Protein 3AS8 (pdb70)

Sequence (181 aa):
DDIRQVYYRDKGISHAKAGRYSEAVVMLEQVYDADAFDVEVALHLGIAYVKTGAVDRGTELLERSIADAPDNIKKVATVVLGLTYVQVQKYDLAVPLLVKVAEANNPVNFNVRFRLGVALDNLGRFDEAIDDSFKIALGLRPNNEGKVHRRAIAYSYEQMGSHEEEALPHFKKANELDERRSAVELALV

Structure (mmCIF, N/CA/C/O backbone):
data_3AS8
#
_entry.id   3AS8
#
_cell.length_a   58.888
_cell.length_b   58.888
_cell.length_c   144.092
_cell.angle_alpha   90.000
_cell.angle_beta   90.000
_cell.angle_gamma   90.000
#
_symmetry.space_group_name_H-M   'P 41 21 2'
#
loop_
_entity.id
_entity.type
_entity.pdbx_description
1 polymer 'Magnetosome protein MamA'
2 non-polymer 'SULFATE ION'
3 water water
#
loop_
_atom_site.group_PDB
_atom_site.id
_atom_site.type_symbol
_atom_site.label_atom_id
_atom_site.label_alt_id
_atom_site.label_comp_id
_atom_site.label_asym_id
_atom_site.label_entity_id
_atom_site.label_seq_id
_atom_site.pdbx_PDB_ins_code
_atom_site.Cartn_x
_atom_site.Cartn_y
_atom_site.Cartn_z
_atom_site.occupancy
_atom_site.B_iso_or_equiv
_atom_site.auth_seq_id
_atom_site.auth_comp_id
_atom_site.auth_asym_id
_atom_site.auth_atom_id
_atom_site.pdbx_PDB_model_num
ATOM 1 N N . ASP A 1 4 ? 19.932 -1.394 33.632 1.00 64.28 42 ASP A N 1
ATOM 2 C CA . ASP A 1 4 ? 19.825 -2.374 32.467 1.00 59.45 42 ASP A CA 1
ATOM 3 C C . ASP A 1 4 ? 18.654 -2.068 31.499 1.00 55.64 42 ASP A C 1
ATOM 4 O O . ASP A 1 4 ? 18.553 -2.652 30.411 1.00 51.15 42 ASP A O 1
ATOM 9 N N . ASP A 1 5 ? 17.775 -1.138 31.899 1.00 57.38 43 ASP A N 1
ATOM 10 C CA . ASP A 1 5 ? 16.584 -0.843 31.079 1.00 55.04 43 ASP A CA 1
ATOM 11 C C . ASP A 1 5 ? 16.917 -0.217 29.725 1.00 49.81 43 ASP A C 1
ATOM 12 O O . ASP A 1 5 ? 16.456 -0.720 28.708 1.00 46.72 43 ASP A O 1
ATOM 17 N N . ILE A 1 6 ? 17.664 0.888 29.721 1.00 48.94 44 ILE A N 1
ATOM 18 C CA . ILE A 1 6 ? 18.193 1.444 28.453 1.00 46.95 44 ILE A CA 1
ATOM 19 C C . ILE A 1 6 ? 18.733 0.286 27.500 1.00 42.07 44 ILE A C 1
ATOM 20 O O . ILE A 1 6 ? 18.458 0.252 26.262 1.00 37.38 44 ILE A O 1
ATOM 25 N N . ARG A 1 7 ? 19.459 -0.673 28.055 1.00 39.80 45 ARG A N 1
ATOM 26 C CA . ARG A 1 7 ? 20.024 -1.711 27.184 1.00 39.09 45 ARG A CA 1
ATOM 27 C C . ARG A 1 7 ? 18.918 -2.632 26.630 1.00 36.78 45 ARG A C 1
ATOM 28 O O . ARG A 1 7 ? 18.900 -2.950 25.430 1.00 37.96 45 ARG A O 1
ATOM 36 N N . GLN A 1 8 ? 18.034 -3.070 27.494 1.00 37.70 46 GLN A N 1
ATOM 37 C CA . GLN A 1 8 ? 16.913 -3.937 27.088 1.00 39.70 46 GLN A CA 1
ATOM 38 C C . GLN A 1 8 ? 16.145 -3.236 25.944 1.00 39.55 46 GLN A C 1
ATOM 39 O O . GLN A 1 8 ? 15.884 -3.824 24.905 1.00 39.10 46 GLN A O 1
ATOM 45 N N . VAL A 1 9 ? 15.836 -1.951 26.126 1.00 24.33 47 VAL A N 1
ATOM 46 C CA . VAL A 1 9 ? 14.896 -1.251 25.229 1.00 25.58 47 VAL A CA 1
ATOM 47 C C . VAL A 1 9 ? 15.588 -1.003 23.922 1.00 23.86 47 VAL A C 1
ATOM 48 O O . VAL A 1 9 ? 14.956 -1.043 22.852 1.00 24.89 47 VAL A O 1
ATOM 52 N N . TYR A 1 10 ? 16.898 -0.825 23.962 1.00 21.21 48 TYR A N 1
ATOM 53 C CA . TYR A 1 10 ? 17.663 -0.715 22.740 1.00 20.26 48 TYR A CA 1
ATOM 54 C C . TYR A 1 10 ? 17.518 -1.985 21.829 1.00 18.34 48 TYR A C 1
ATOM 55 O O . TYR A 1 10 ? 17.293 -1.885 20.616 1.00 19.16 48 TYR A O 1
ATOM 64 N N . TYR A 1 11 ? 17.708 -3.157 22.417 1.00 19.35 49 TYR A N 1
ATOM 65 C CA . TYR A 1 11 ? 17.771 -4.429 21.633 1.00 19.94 49 TYR A CA 1
ATOM 66 C C . TYR A 1 11 ? 16.332 -4.815 21.257 1.00 21.06 49 TYR A C 1
ATOM 67 O O . TYR A 1 11 ? 16.090 -5.276 20.174 1.00 20.71 49 TYR A O 1
ATOM 76 N N . ARG A 1 12 ? 15.372 -4.493 22.135 1.00 20.84 50 ARG A N 1
ATOM 77 C CA . ARG A 1 12 ? 13.945 -4.773 21.861 1.00 22.65 50 ARG A CA 1
ATOM 78 C C . ARG A 1 12 ? 13.463 -4.015 20.683 1.00 22.00 50 ARG A C 1
ATOM 79 O O . ARG A 1 12 ? 12.949 -4.597 19.764 1.00 22.04 50 ARG A O 1
ATOM 87 N N . ASP A 1 13 ? 13.635 -2.705 20.699 1.00 22.87 51 ASP A N 1
ATOM 88 C CA . ASP A 1 13 ? 13.157 -1.861 19.644 1.00 23.71 51 ASP A CA 1
ATOM 89 C C . ASP A 1 13 ? 13.839 -2.207 18.325 1.00 22.51 51 ASP A C 1
ATOM 90 O O . ASP A 1 13 ? 13.167 -2.286 17.275 1.00 21.27 51 ASP A O 1
ATOM 95 N N . LYS A 1 14 ? 15.179 -2.325 18.354 1.00 21.57 52 LYS A N 1
ATOM 96 C CA . LYS A 1 14 ? 15.920 -2.624 17.149 1.00 22.65 52 LYS A CA 1
ATOM 97 C C . LYS A 1 14 ? 15.521 -4.050 16.584 1.00 22.03 52 LYS A C 1
ATOM 98 O O . LYS A 1 14 ? 15.390 -4.250 15.340 1.00 22.01 52 LYS A O 1
ATOM 104 N N . GLY A 1 15 ? 15.378 -5.021 17.483 1.00 20.51 53 GLY A N 1
ATOM 105 C CA . GLY A 1 15 ? 15.072 -6.392 17.081 1.00 20.61 53 GLY A CA 1
ATOM 106 C C . GLY A 1 15 ? 13.709 -6.567 16.427 1.00 19.85 53 GLY A C 1
ATOM 107 O O . GLY A 1 15 ? 13.542 -7.194 15.366 1.00 19.71 53 GLY A O 1
ATOM 108 N N . ILE A 1 16 ? 12.719 -6.001 17.083 1.00 19.43 54 ILE A N 1
ATOM 109 C CA . ILE A 1 16 ? 11.362 -6.033 16.570 1.00 21.05 54 ILE A CA 1
ATOM 11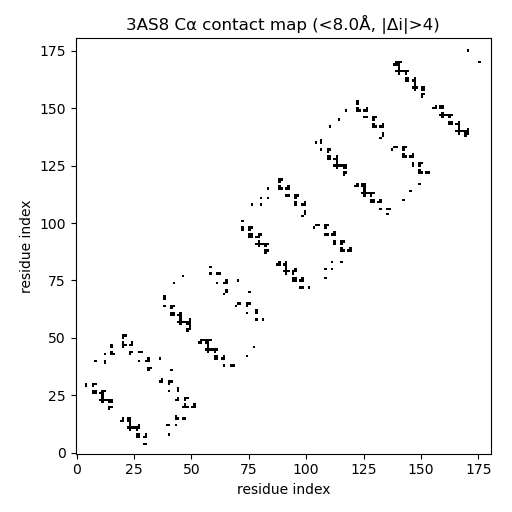0 C C . ILE A 1 16 ? 11.270 -5.271 15.264 1.00 21.79 54 ILE A C 1
ATOM 111 O O . ILE A 1 16 ? 10.537 -5.640 14.322 1.00 22.44 54 ILE A O 1
ATOM 116 N N . SER A 1 17 ? 12.005 -4.188 15.174 1.00 22.31 55 SER A N 1
ATOM 117 C CA . SER A 1 17 ? 12.025 -3.481 13.909 1.00 24.73 55 SER A CA 1
ATOM 118 C C . SER A 1 17 ? 12.587 -4.411 12.784 1.00 23.40 55 SER A C 1
ATOM 119 O O . SER A 1 17 ? 11.981 -4.588 11.695 1.00 22.67 55 SER A O 1
ATOM 122 N N . HIS A 1 18 ? 13.714 -5.055 13.068 1.00 20.82 56 HIS A N 1
ATOM 123 C CA . HIS A 1 18 ? 14.322 -5.893 12.043 1.00 21.23 56 HIS A CA 1
ATOM 124 C C . HIS A 1 18 ? 13.275 -6.983 11.613 1.00 21.22 56 HIS A C 1
ATOM 125 O O . HIS A 1 18 ? 13.026 -7.225 10.434 1.00 22.55 56 HIS A O 1
ATOM 132 N N . ALA A 1 19 ? 12.670 -7.633 12.596 1.00 22.04 57 ALA A N 1
ATOM 133 C CA . ALA A 1 19 ? 11.773 -8.762 12.322 1.00 22.07 57 ALA A CA 1
ATOM 134 C C . ALA A 1 19 ? 10.537 -8.327 11.472 1.00 23.82 57 ALA A C 1
ATOM 135 O O . ALA A 1 19 ? 10.089 -9.015 10.544 1.00 22.93 57 ALA A O 1
ATOM 137 N N . LYS A 1 20 ? 9.982 -7.187 11.808 1.00 26.78 58 LYS A N 1
ATOM 138 C CA . LYS A 1 20 ? 8.864 -6.629 11.039 1.00 29.20 58 LYS A CA 1
ATOM 139 C C . LYS A 1 20 ? 9.258 -6.223 9.609 1.00 30.26 58 LYS A C 1
ATOM 140 O O . LYS A 1 20 ? 8.426 -6.224 8.710 1.00 31.74 58 LYS A O 1
ATOM 146 N N . ALA A 1 21 ? 10.542 -5.932 9.386 1.00 28.31 59 ALA A N 1
ATOM 147 C CA . ALA A 1 21 ? 11.048 -5.595 8.061 1.00 27.73 59 ALA A CA 1
ATOM 148 C C . ALA A 1 21 ? 11.501 -6.843 7.279 1.00 27.02 59 ALA A C 1
ATOM 149 O O . ALA A 1 21 ? 11.932 -6.706 6.145 1.00 26.78 59 ALA A O 1
ATOM 151 N N . GLY A 1 22 ? 11.457 -8.037 7.871 1.00 24.91 60 GLY A N 1
ATOM 152 C CA . GLY A 1 22 ? 11.965 -9.213 7.153 1.00 24.86 60 GLY A CA 1
ATOM 153 C C . GLY A 1 22 ? 13.501 -9.400 7.250 1.00 23.03 60 GLY A C 1
ATOM 154 O O . GLY A 1 22 ? 14.095 -10.206 6.528 1.00 21.94 60 GLY A O 1
ATOM 155 N N . ARG A 1 23 ? 14.131 -8.746 8.223 1.00 22.60 61 ARG A N 1
ATOM 156 C CA . ARG A 1 23 ? 15.557 -8.890 8.445 1.00 20.97 61 ARG A CA 1
ATOM 157 C C . ARG A 1 23 ? 15.687 -9.874 9.580 1.00 18.46 61 ARG A C 1
ATOM 158 O O . ARG A 1 23 ? 16.024 -9.551 10.713 1.00 17.56 61 ARG A O 1
ATOM 166 N N . TYR A 1 24 ? 15.425 -11.120 9.261 1.00 19.58 62 TYR A N 1
ATOM 167 C CA . TYR A 1 24 ? 15.238 -12.152 10.301 1.00 16.30 62 TYR A CA 1
ATOM 168 C C . TYR A 1 24 ? 16.500 -12.499 11.036 1.00 15.26 62 TYR A C 1
ATOM 169 O O . TYR A 1 24 ? 16.488 -12.637 12.257 1.00 14.41 62 TYR A O 1
ATOM 178 N N . SER A 1 25 ? 17.629 -12.508 10.331 1.00 14.73 63 SER A N 1
ATOM 179 C CA . SER A 1 25 ? 18.907 -12.894 10.955 1.00 16.10 63 SER A CA 1
ATOM 180 C C . SER A 1 25 ? 19.323 -11.811 11.980 1.00 15.86 63 SER A C 1
ATOM 181 O O . SER A 1 25 ? 19.729 -12.114 13.111 1.00 15.99 63 SER A O 1
ATOM 184 N N . GLU A 1 26 ? 19.163 -10.534 11.597 1.00 17.53 64 GLU A N 1
ATOM 185 C CA . GLU A 1 26 ? 19.545 -9.430 12.489 1.00 17.29 64 GLU A CA 1
ATOM 186 C C . GLU A 1 26 ? 18.553 -9.400 13.631 1.00 17.82 64 GLU A C 1
ATOM 187 O O . GLU A 1 26 ? 18.935 -9.069 14.755 1.00 19.38 64 GLU A O 1
ATOM 193 N N . ALA A 1 27 ? 17.288 -9.760 13.380 1.00 17.67 65 ALA A N 1
ATOM 194 C CA . ALA A 1 27 ? 16.298 -9.917 14.486 1.00 16.87 65 ALA A CA 1
ATOM 195 C C . ALA A 1 27 ? 16.692 -10.978 15.536 1.00 16.50 65 ALA A C 1
ATOM 196 O O . ALA A 1 27 ? 16.496 -10.779 16.739 1.00 15.67 65 ALA A O 1
ATOM 198 N N . VAL A 1 28 ? 17.224 -12.113 15.085 1.00 16.45 66 VAL A N 1
ATOM 199 C CA . VAL A 1 28 ? 17.752 -13.133 16.030 1.00 16.38 66 VAL A CA 1
ATOM 200 C C . VAL A 1 28 ? 18.895 -12.544 16.834 1.00 17.46 66 VAL A C 1
ATOM 201 O O . VAL A 1 28 ? 18.885 -12.656 18.052 1.00 17.91 66 VAL A O 1
ATOM 205 N N . VAL A 1 29 ? 19.875 -11.952 16.145 1.00 17.45 67 VAL A N 1
ATOM 206 C CA . VAL A 1 29 ? 21.035 -11.378 16.832 1.00 19.05 67 VAL A CA 1
ATOM 207 C C . VAL A 1 29 ? 20.630 -10.383 17.948 1.00 19.42 67 VAL A C 1
ATOM 208 O O . VAL A 1 29 ? 21.124 -10.441 19.057 1.00 22.31 67 VAL A O 1
ATOM 212 N N . MET A 1 30 ? 19.764 -9.454 17.639 1.00 18.76 68 MET A N 1
ATOM 213 C CA . MET A 1 30 ? 19.311 -8.464 18.628 1.00 20.00 68 MET A CA 1
ATOM 214 C C . MET A 1 30 ? 18.390 -9.045 19.681 1.00 18.44 68 MET A C 1
ATOM 215 O O . MET A 1 30 ? 18.551 -8.765 20.888 1.00 19.82 68 MET A O 1
ATOM 220 N N . LEU A 1 31 ? 17.372 -9.789 19.279 1.00 18.84 69 LEU A N 1
ATOM 221 C CA . LEU A 1 31 ? 16.339 -10.202 20.273 1.00 19.50 69 LEU A CA 1
ATOM 222 C C . LEU A 1 31 ? 16.838 -11.254 21.244 1.00 21.18 69 LEU A C 1
ATOM 223 O O . LEU A 1 31 ? 16.360 -11.329 22.379 1.00 20.40 69 LEU A O 1
ATOM 228 N N . GLU A 1 32 ? 17.841 -12.024 20.851 1.00 19.96 70 GLU A N 1
ATOM 229 C CA . GLU A 1 32 ? 18.472 -12.944 21.773 1.00 21.78 70 GLU A CA 1
ATOM 230 C C . GLU A 1 32 ? 19.071 -12.227 22.999 1.00 23.78 70 GLU A C 1
ATOM 231 O O . GLU A 1 32 ? 19.253 -12.845 24.059 1.00 24.71 70 GLU A O 1
ATOM 237 N N . GLN A 1 33 ? 19.381 -10.948 22.840 1.00 23.60 71 GLN A N 1
ATOM 238 C CA . GLN A 1 33 ? 20.054 -10.185 23.872 1.00 26.59 71 GLN A CA 1
ATOM 239 C C . GLN A 1 33 ? 19.071 -9.528 24.811 1.00 29.75 71 GLN A C 1
ATOM 240 O O . GLN A 1 33 ? 19.496 -8.849 25.766 1.00 32.93 71 GLN A O 1
ATOM 246 N N . VAL A 1 34 ? 17.771 -9.645 24.514 1.00 29.66 72 VAL A N 1
ATOM 247 C CA . VAL A 1 34 ? 16.743 -9.195 25.458 1.00 30.90 72 VAL A CA 1
ATOM 248 C C . VAL A 1 34 ? 15.750 -10.275 25.912 1.00 31.24 72 VAL A C 1
ATOM 249 O O . VAL A 1 34 ? 15.126 -10.127 26.981 1.00 31.60 72 VAL A O 1
ATOM 253 N N . TYR A 1 35 ? 15.602 -11.355 25.140 1.00 29.15 73 TYR A N 1
ATOM 254 C CA . TYR A 1 35 ? 14.635 -12.389 25.494 1.00 29.29 73 TYR A CA 1
ATOM 255 C C . TYR A 1 35 ? 15.046 -13.010 26.821 1.00 32.35 73 TYR A C 1
ATOM 256 O O . TYR A 1 35 ? 16.194 -13.363 27.004 1.00 32.02 73 TYR A O 1
ATOM 265 N N . ASP A 1 36 ? 14.068 -13.222 27.698 1.00 33.88 74 ASP A N 1
ATOM 266 C CA . ASP A 1 36 ? 14.323 -13.760 29.034 1.00 38.59 74 ASP A CA 1
ATOM 267 C C . ASP A 1 36 ? 13.057 -14.529 29.402 1.00 40.51 74 ASP A C 1
ATOM 268 O O . ASP A 1 36 ? 12.004 -13.914 29.522 1.00 40.86 74 ASP A O 1
ATOM 273 N N . ALA A 1 37 ? 13.146 -15.858 29.486 1.00 43.58 75 ALA A N 1
ATOM 274 C CA . ALA A 1 37 ? 12.016 -16.708 29.952 1.00 47.94 75 ALA A CA 1
ATOM 275 C C . ALA A 1 37 ? 11.363 -16.327 31.300 1.00 52.40 75 ALA A C 1
ATOM 276 O O . ALA A 1 37 ? 10.179 -16.650 31.499 1.00 54.79 75 ALA A O 1
ATOM 278 N N . ASP A 1 38 ? 12.085 -15.665 32.212 1.00 55.69 76 ASP A N 1
ATOM 279 C CA . ASP A 1 38 ? 11.511 -15.333 33.558 1.00 60.98 76 ASP A CA 1
ATOM 280 C C . ASP A 1 38 ? 10.775 -13.997 33.549 1.00 60.34 76 ASP A C 1
ATOM 281 O O . ASP A 1 38 ? 9.708 -13.888 34.164 1.00 62.83 76 ASP A O 1
ATOM 286 N N . ALA A 1 39 ? 11.346 -12.990 32.864 1.00 56.76 77 ALA A N 1
ATOM 287 C CA . ALA A 1 39 ? 10.658 -11.704 32.668 1.00 54.71 77 ALA A CA 1
ATOM 288 C C . ALA A 1 39 ? 10.068 -11.754 31.258 1.00 49.34 77 ALA A C 1
ATOM 289 O O . ALA A 1 39 ? 10.436 -10.977 30.360 1.00 47.13 77 ALA A O 1
ATOM 291 N N . PHE A 1 40 ? 9.134 -12.675 31.075 1.00 47.97 78 PHE A N 1
ATOM 292 C CA . PHE A 1 40 ? 8.550 -12.924 29.755 1.00 44.31 78 PHE A CA 1
ATOM 293 C C . PHE A 1 40 ? 7.809 -11.740 29.025 1.00 42.07 78 PHE A C 1
ATOM 294 O O . PHE A 1 40 ? 6.886 -11.161 29.571 1.00 43.40 78 PHE A O 1
ATOM 302 N N . ASP A 1 41 ? 8.176 -11.460 27.758 1.00 38.08 79 ASP A N 1
ATOM 303 C CA . ASP A 1 41 ? 7.623 -10.342 26.932 1.00 36.78 79 ASP A CA 1
ATOM 304 C C . ASP A 1 41 ? 7.077 -10.919 25.627 1.00 35.70 79 ASP A C 1
ATOM 305 O O . ASP A 1 41 ? 7.877 -11.435 24.836 1.00 32.25 79 ASP A O 1
ATOM 310 N N . VAL A 1 42 ? 5.748 -10.835 25.396 1.00 36.62 80 VAL A N 1
ATOM 311 C CA . VAL A 1 42 ? 5.090 -11.626 24.298 1.00 35.24 80 VAL A CA 1
ATOM 312 C C . VAL A 1 42 ? 5.533 -11.108 22.933 1.00 33.66 80 VAL A C 1
ATOM 313 O O . VAL A 1 42 ? 5.754 -11.884 21.999 1.00 32.20 80 VAL A O 1
ATOM 317 N N . GLU A 1 43 ? 5.767 -9.813 22.838 1.00 31.89 81 GLU A N 1
ATOM 318 C CA . GLU A 1 43 ? 6.118 -9.213 21.541 1.00 31.67 81 GLU A CA 1
ATOM 319 C C . GLU A 1 43 ? 7.558 -9.583 21.125 1.00 27.85 81 GLU A C 1
ATOM 320 O O . GLU A 1 43 ? 7.832 -9.797 19.924 1.00 27.28 81 GLU A O 1
ATOM 326 N N . VAL A 1 44 ? 8.439 -9.718 22.129 1.00 27.13 82 VAL A N 1
ATOM 327 C CA . VAL A 1 44 ? 9.791 -10.172 21.942 1.00 25.16 82 VAL A CA 1
ATOM 328 C C . VAL A 1 44 ? 9.733 -11.679 21.582 1.00 25.90 82 VAL A C 1
ATOM 329 O O . VAL A 1 44 ? 10.317 -12.089 20.548 1.00 22.82 82 VAL A O 1
ATOM 333 N N . ALA A 1 45 ? 8.975 -12.494 22.352 1.00 24.05 83 ALA A N 1
ATOM 334 C CA . ALA A 1 45 ? 8.896 -13.930 22.047 1.00 22.75 83 ALA A CA 1
ATOM 335 C C . ALA A 1 45 ? 8.273 -14.236 20.647 1.00 21.80 83 ALA A C 1
ATOM 336 O O . ALA A 1 45 ? 8.746 -15.117 19.914 1.00 19.36 83 ALA A O 1
ATOM 338 N N . LEU A 1 46 ? 7.270 -13.469 20.267 1.00 21.64 84 LEU A N 1
ATOM 339 C CA . LEU A 1 46 ? 6.634 -13.612 18.987 1.00 22.21 84 LEU A CA 1
ATOM 340 C C . LEU A 1 46 ? 7.572 -13.309 17.822 1.00 22.10 84 LEU A C 1
ATOM 341 O O . LEU A 1 46 ? 7.661 -14.096 16.865 1.00 23.07 84 LEU A O 1
ATOM 346 N N . HIS A 1 47 ? 8.258 -12.168 17.889 1.00 20.99 85 HIS A N 1
ATOM 347 C CA . HIS A 1 47 ? 9.168 -11.799 16.829 1.00 20.27 85 HIS A CA 1
ATOM 348 C C . HIS A 1 47 ? 10.434 -12.673 16.752 1.00 18.48 85 HIS A C 1
ATOM 349 O O . HIS A 1 47 ? 10.883 -13.034 15.661 1.00 17.43 85 HIS A O 1
ATOM 356 N N . LEU A 1 48 ? 10.976 -13.083 17.897 1.00 16.43 86 LEU A N 1
ATOM 357 C CA . LEU A 1 48 ? 12.122 -13.965 17.875 1.00 16.75 86 LEU A CA 1
ATOM 358 C C . LEU A 1 48 ? 11.740 -15.379 17.441 1.00 16.27 86 LEU A C 1
ATOM 359 O O . LEU A 1 48 ? 12.538 -16.086 16.821 1.00 18.50 86 LEU A O 1
ATOM 364 N N . GLY A 1 49 ? 10.565 -15.820 17.859 1.00 18.18 87 GLY A N 1
ATOM 365 C CA . GLY A 1 49 ? 9.962 -17.083 17.376 1.00 18.26 87 GLY A CA 1
ATOM 366 C C . GLY A 1 49 ? 9.887 -17.077 15.855 1.00 16.97 87 GLY A C 1
ATOM 367 O O . GLY A 1 49 ? 10.380 -17.985 15.244 1.00 17.40 87 GLY A O 1
ATOM 368 N N . ILE A 1 50 ? 9.271 -16.057 15.283 1.00 18.08 88 ILE A N 1
ATOM 369 C CA . ILE A 1 50 ? 9.174 -15.861 13.804 1.00 18.72 88 ILE A CA 1
ATOM 370 C C . ILE A 1 50 ? 10.554 -15.915 13.182 1.00 19.05 88 ILE A C 1
ATOM 371 O O . ILE A 1 50 ? 10.812 -16.680 12.270 1.00 21.06 88 ILE A O 1
ATOM 376 N N . ALA A 1 51 ? 11.472 -15.152 13.742 1.00 18.00 89 ALA A N 1
ATOM 377 C CA . ALA A 1 51 ? 12.864 -15.085 13.265 1.00 16.45 89 ALA A CA 1
ATOM 378 C C . ALA A 1 51 ? 13.605 -16.407 13.342 1.00 16.08 89 ALA A C 1
ATOM 379 O O . ALA A 1 51 ? 14.348 -16.738 12.407 1.00 14.59 89 ALA A O 1
ATOM 381 N N . TYR A 1 52 ? 13.432 -17.157 14.439 1.00 14.69 90 TYR A N 1
ATOM 382 C CA . TYR A 1 52 ? 14.019 -18.494 14.556 1.00 16.26 90 TYR A CA 1
ATOM 383 C C . TYR A 1 52 ? 13.450 -19.488 13.534 1.00 17.19 90 TYR A C 1
ATOM 384 O O . TYR A 1 52 ? 14.245 -20.206 12.910 1.00 16.37 90 TYR A O 1
ATOM 393 N N . VAL A 1 53 ? 12.140 -19.431 13.270 1.00 17.70 91 VAL A N 1
ATOM 394 C CA . VAL A 1 53 ? 11.590 -20.313 12.238 1.00 19.73 91 VAL A CA 1
ATOM 395 C C . VAL A 1 53 ? 12.137 -19.967 10.829 1.00 20.17 91 VAL A C 1
ATOM 396 O O . VAL A 1 53 ? 12.413 -20.862 10.034 1.00 20.76 91 VAL A O 1
ATOM 400 N N . LYS A 1 54 ? 12.256 -18.691 10.547 1.00 17.93 92 LYS A N 1
ATOM 401 C CA . LYS A 1 54 ? 12.700 -18.197 9.245 1.00 18.28 92 LYS A CA 1
ATOM 402 C C . LYS A 1 54 ? 14.155 -18.574 9.015 1.00 18.34 92 LYS A C 1
ATOM 403 O O . LYS A 1 54 ? 14.555 -18.825 7.901 1.00 18.67 92 LYS A O 1
ATOM 409 N N . THR A 1 55 ? 14.951 -18.625 10.069 1.00 18.10 93 THR A N 1
ATOM 410 C CA . THR A 1 55 ? 16.364 -18.912 9.963 1.00 17.47 93 THR A CA 1
ATOM 411 C C . THR A 1 55 ? 16.702 -20.350 10.252 1.00 19.77 93 THR A C 1
ATOM 412 O O . THR A 1 55 ? 17.896 -20.700 10.261 1.00 21.51 93 THR A O 1
ATOM 416 N N . GLY A 1 56 ? 15.688 -21.213 10.330 1.00 21.76 94 GLY A N 1
ATOM 417 C CA . GLY A 1 56 ? 15.910 -22.706 10.280 1.00 23.45 94 GLY A CA 1
ATOM 418 C C . GLY A 1 56 ? 15.843 -23.384 11.644 1.00 24.67 94 GLY A C 1
ATOM 419 O O . GLY A 1 56 ? 15.879 -24.635 11.739 1.00 27.51 94 GLY A O 1
ATOM 420 N N . ALA A 1 57 ? 15.773 -22.596 12.723 1.00 23.76 95 ALA A N 1
ATOM 421 C CA . ALA A 1 57 ? 15.600 -23.154 14.097 1.00 22.19 95 ALA A CA 1
ATOM 422 C C . ALA A 1 57 ? 14.111 -23.293 14.395 1.00 20.72 95 ALA A C 1
ATOM 423 O O . ALA A 1 57 ? 13.500 -22.549 15.237 1.00 18.37 95 ALA A O 1
ATOM 425 N N . VAL A 1 58 ? 13.497 -24.292 13.745 1.00 19.09 96 VAL A N 1
ATOM 426 C CA . VAL A 1 58 ? 12.046 -24.311 13.714 1.00 19.06 96 VAL A CA 1
ATOM 427 C C . VAL A 1 58 ? 11.544 -24.847 15.069 1.00 19.43 96 VAL A C 1
ATOM 428 O O . VAL A 1 58 ? 10.591 -24.288 15.609 1.00 20.13 96 VAL A O 1
ATOM 432 N N . ASP A 1 59 ? 12.213 -25.817 15.640 1.00 20.69 97 ASP A N 1
ATOM 433 C CA . ASP A 1 59 ? 11.815 -26.364 16.955 1.00 22.54 97 ASP A CA 1
ATOM 434 C C . ASP A 1 59 ? 11.987 -25.262 18.023 1.00 21.32 97 ASP A C 1
ATOM 435 O O . ASP A 1 59 ? 11.090 -24.964 18.834 1.00 20.02 97 ASP A O 1
ATOM 440 N N . ARG A 1 60 ? 13.126 -24.618 17.991 1.00 21.53 98 ARG A N 1
ATOM 441 C CA . ARG A 1 60 ? 13.366 -23.522 18.926 1.00 21.48 98 ARG A CA 1
ATOM 442 C C . ARG A 1 60 ? 12.332 -22.438 18.796 1.00 20.42 98 ARG A C 1
ATOM 443 O O . ARG A 1 60 ? 11.812 -21.914 19.773 1.00 19.39 98 ARG A O 1
ATOM 451 N N . GLY A 1 61 ? 12.070 -22.029 17.570 1.00 19.59 99 GLY A N 1
ATOM 452 C CA . GLY A 1 61 ? 11.087 -21.022 17.332 1.00 19.46 99 GLY A CA 1
ATOM 453 C C . GLY A 1 61 ? 9.654 -21.344 17.764 1.00 18.48 99 GLY A C 1
ATOM 454 O O . GLY A 1 61 ? 8.951 -20.473 18.319 1.00 17.52 99 GLY A O 1
ATOM 455 N N . THR A 1 62 ? 9.206 -22.563 17.457 1.00 18.88 100 THR A N 1
ATOM 456 C CA . THR A 1 62 ? 7.894 -23.002 17.837 1.00 19.88 100 THR A CA 1
ATOM 457 C C . THR A 1 62 ? 7.790 -23.069 19.350 1.00 19.35 100 THR A C 1
ATOM 458 O O . THR A 1 62 ? 6.746 -22.751 19.867 1.00 19.15 100 THR A O 1
ATOM 462 N N . GLU A 1 63 ? 8.850 -23.484 20.046 1.00 20.25 101 GLU A N 1
ATOM 463 C CA . GLU A 1 63 ? 8.803 -23.465 21.517 1.00 23.40 101 GLU A CA 1
ATOM 464 C C . GLU A 1 63 ? 8.568 -22.042 22.074 1.00 22.40 101 GLU A C 1
ATOM 465 O O . GLU A 1 63 ? 7.802 -21.886 23.046 1.00 21.01 101 GLU A O 1
ATOM 471 N N . LEU A 1 64 ? 9.203 -20.994 21.481 1.00 21.14 102 LEU A N 1
ATOM 472 C CA . LEU A 1 64 ? 8.944 -19.598 21.931 1.00 21.55 102 LEU A CA 1
ATOM 473 C C . LEU A 1 64 ? 7.498 -19.176 21.644 1.00 21.23 102 LEU A C 1
ATOM 474 O O . LEU A 1 64 ? 6.877 -18.429 22.420 1.00 22.40 102 LEU A O 1
ATOM 479 N N . LEU A 1 65 ? 6.938 -19.692 20.556 1.00 18.24 103 LEU A N 1
ATOM 480 C CA . LEU A 1 65 ? 5.600 -19.324 20.164 1.00 18.57 103 LEU A CA 1
ATOM 481 C C . LEU A 1 65 ? 4.638 -20.023 21.094 1.00 18.50 103 LEU A C 1
ATOM 482 O O . LEU A 1 65 ? 3.654 -19.445 21.466 1.00 19.32 103 LEU A O 1
ATOM 487 N N . GLU A 1 66 ? 4.965 -21.242 21.498 1.00 19.58 104 GLU A N 1
ATOM 488 C CA . GLU A 1 66 ? 4.133 -21.985 22.444 1.00 21.12 104 GLU A CA 1
ATOM 489 C C . GLU A 1 66 ? 4.106 -21.294 23.835 1.00 23.45 104 GLU A C 1
ATOM 490 O O . GLU A 1 66 ? 3.067 -21.216 24.470 1.00 22.77 104 GLU A O 1
ATOM 496 N N . ARG A 1 67 ? 5.290 -20.891 24.318 1.00 23.51 105 ARG A N 1
ATOM 497 C CA . ARG A 1 67 ? 5.404 -20.117 25.547 1.00 26.28 105 ARG A CA 1
ATOM 498 C C . ARG A 1 67 ? 4.544 -18.790 25.400 1.00 26.04 105 ARG A C 1
ATOM 499 O O . ARG A 1 67 ? 3.871 -18.357 26.318 1.00 25.77 105 ARG A O 1
ATOM 507 N N . SER A 1 68 ? 4.578 -18.150 24.241 1.00 26.29 106 SER A N 1
ATOM 508 C CA . SER A 1 68 ? 3.784 -16.946 23.968 1.00 28.04 106 SER A CA 1
ATOM 509 C C . SER A 1 68 ? 2.277 -17.182 24.065 1.00 29.31 106 SER A C 1
ATOM 510 O O . SER A 1 68 ? 1.529 -16.447 24.776 1.00 28.94 106 SER A O 1
ATOM 513 N N . ILE A 1 69 ? 1.824 -18.215 23.347 1.00 29.57 107 ILE A N 1
ATOM 514 C CA . ILE A 1 69 ? 0.385 -18.530 23.347 1.00 30.80 107 ILE A CA 1
ATOM 515 C C . ILE A 1 69 ? -0.032 -18.976 24.767 1.00 31.63 107 ILE A C 1
ATOM 516 O O . ILE A 1 69 ? -1.157 -18.765 25.130 1.00 33.63 107 ILE A O 1
ATOM 521 N N . ALA A 1 70 ? 0.873 -19.528 25.573 1.00 33.39 108 ALA A N 1
ATOM 522 C CA . ALA A 1 70 ? 0.538 -19.807 26.993 1.00 35.31 108 ALA A CA 1
ATOM 523 C C . ALA A 1 70 ? 0.335 -18.501 27.808 1.00 37.01 108 ALA A C 1
ATOM 524 O O . ALA A 1 70 ? -0.500 -18.408 28.684 1.00 38.95 108 ALA A O 1
ATOM 526 N N . ASP A 1 71 ? 1.127 -17.490 27.518 1.00 37.79 109 ASP A N 1
ATOM 527 C CA . ASP A 1 71 ? 1.079 -16.207 28.212 1.00 39.50 109 ASP A CA 1
ATOM 528 C C . ASP A 1 71 ? -0.055 -15.276 27.724 1.00 37.92 109 ASP A C 1
ATOM 529 O O . ASP A 1 71 ? -0.593 -14.432 28.465 1.00 38.10 109 ASP A O 1
ATOM 534 N N . ALA A 1 72 ? -0.345 -15.367 26.434 1.00 34.37 110 ALA A N 1
ATOM 535 C CA . ALA A 1 72 ? -1.318 -14.479 25.793 1.00 33.25 110 ALA A CA 1
ATOM 536 C C . ALA A 1 72 ? -2.211 -15.378 24.897 1.00 32.13 110 ALA A C 1
ATOM 537 O O . ALA A 1 72 ? -2.041 -15.393 23.656 1.00 32.30 110 ALA A O 1
ATOM 539 N N . PRO A 1 73 ? -3.141 -16.147 25.523 1.00 32.56 111 PRO A N 1
ATOM 540 C CA . PRO A 1 73 ? -3.950 -17.151 24.796 1.00 32.53 111 PRO A CA 1
ATOM 541 C C . PRO A 1 73 ? -4.831 -16.612 23.670 1.00 31.93 111 PRO A C 1
ATOM 542 O O . PRO A 1 73 ? -5.167 -17.373 22.751 1.00 31.63 111 PRO A O 1
ATOM 546 N N . ASP A 1 74 ? -5.241 -15.351 23.750 1.00 32.69 112 ASP A N 1
ATOM 547 C CA . ASP A 1 74 ? -6.095 -14.784 22.703 1.00 32.88 112 ASP A CA 1
ATOM 548 C C . ASP A 1 74 ? -5.343 -13.958 21.671 1.00 31.02 112 ASP A C 1
ATOM 549 O O . ASP A 1 74 ? -5.976 -13.278 20.891 1.00 31.58 112 ASP A O 1
ATOM 554 N N . ASN A 1 75 ? -4.004 -13.986 21.678 1.00 28.66 113 ASN A N 1
ATOM 555 C CA . ASN A 1 75 ? -3.242 -13.249 20.700 1.00 26.04 113 ASN A CA 1
ATOM 556 C C . ASN A 1 75 ? -3.350 -13.962 19.358 1.00 24.72 113 ASN A C 1
ATOM 557 O O . ASN A 1 75 ? -2.857 -15.063 19.170 1.00 21.76 113 ASN A O 1
ATOM 562 N N . ILE A 1 76 ? -3.983 -13.311 18.407 1.00 25.31 114 ILE A N 1
ATOM 563 C CA . ILE A 1 76 ? -4.287 -13.936 17.116 1.00 25.18 114 ILE A CA 1
ATOM 564 C C . ILE A 1 76 ? -3.076 -14.005 16.208 1.00 23.96 114 ILE A C 1
ATOM 565 O O . ILE A 1 76 ? -2.947 -14.919 15.406 1.00 24.25 114 ILE A O 1
ATOM 570 N N A LYS A 1 77 ? -2.187 -13.035 16.341 0.50 25.00 115 LYS A N 1
ATOM 571 N N B LYS A 1 77 ? -2.193 -13.008 16.274 0.50 24.37 115 LYS A N 1
ATOM 572 C CA A LYS A 1 77 ? -0.978 -12.953 15.529 0.50 24.46 115 LYS A CA 1
ATOM 573 C CA B LYS A 1 77 ? -0.973 -13.024 15.444 0.50 23.29 115 LYS A CA 1
ATO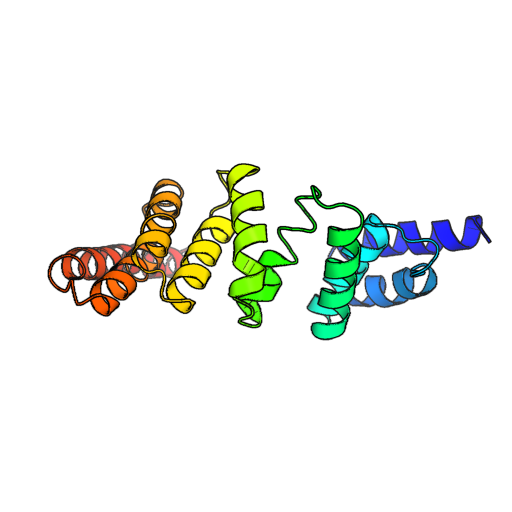M 574 C C A LYS A 1 77 ? -0.005 -14.126 15.883 0.50 23.16 115 LYS A C 1
ATOM 575 C C B LYS A 1 77 ? -0.093 -14.244 15.861 0.50 22.44 115 LYS A C 1
ATOM 576 O O A LYS A 1 77 ? 0.652 -14.694 15.012 0.50 21.92 115 LYS A O 1
ATOM 577 O O B LYS A 1 77 ? 0.362 -14.999 15.011 0.50 20.90 115 LYS A O 1
ATOM 588 N N . VAL A 1 78 ? 0.045 -14.484 17.159 1.00 21.21 116 VAL A N 1
ATOM 589 C CA . VAL A 1 78 ? 0.766 -15.661 17.637 1.00 20.41 116 VAL A CA 1
ATOM 590 C C . VAL A 1 78 ? 0.089 -16.966 17.166 1.00 20.25 116 VAL A C 1
ATOM 591 O O . VAL A 1 78 ? 0.716 -17.895 16.679 1.00 18.34 116 VAL A O 1
ATOM 595 N N . ALA A 1 79 ? -1.211 -17.016 17.336 1.00 20.27 117 ALA A N 1
ATOM 596 C CA . ALA A 1 79 ? -1.954 -18.186 16.972 1.00 19.80 117 ALA A CA 1
ATOM 597 C C . ALA A 1 79 ? -1.824 -18.522 15.480 1.00 17.65 117 ALA A C 1
ATOM 598 O O . ALA A 1 79 ? -1.722 -19.717 15.115 1.00 17.28 117 ALA A O 1
ATOM 600 N N . THR A 1 80 ? -1.799 -17.478 14.637 1.00 18.03 118 THR A N 1
ATOM 601 C CA . THR A 1 80 ? -1.676 -17.602 13.176 1.00 17.98 118 THR A CA 1
ATOM 602 C C . THR A 1 80 ? -0.332 -18.194 12.809 1.00 18.48 118 THR A C 1
ATOM 603 O O . THR A 1 80 ? -0.257 -19.250 12.112 1.00 16.22 118 THR A O 1
ATOM 607 N N . VAL A 1 81 ? 0.754 -17.605 13.327 1.00 17.93 119 VAL A N 1
ATOM 608 C CA A VAL A 1 81 ? 2.113 -18.119 13.058 0.50 18.75 119 VAL A CA 1
ATOM 609 C CA B VAL A 1 81 ? 2.054 -18.146 12.915 0.50 17.24 119 VAL A CA 1
ATOM 610 C C . VAL A 1 81 ? 2.246 -19.552 13.515 1.00 17.92 119 VAL A C 1
ATOM 611 O O . VAL A 1 81 ? 2.678 -20.455 12.797 1.00 17.65 119 VAL A O 1
ATOM 618 N N . LEU A 1 82 ? 1.890 -19.764 14.776 1.00 17.70 120 LEU A N 1
ATOM 619 C CA . LEU A 1 82 ? 2.119 -21.045 15.349 1.00 17.20 120 LEU A CA 1
ATOM 620 C C . LEU A 1 82 ? 1.249 -22.111 14.660 1.00 17.52 120 LEU A C 1
ATOM 621 O O . LEU A 1 82 ? 1.749 -23.163 14.312 1.00 17.93 120 LEU A O 1
ATOM 626 N N . GLY A 1 83 ? -0.032 -21.815 14.440 1.00 19.58 121 GLY A N 1
ATOM 627 C CA . GLY A 1 83 ? -0.936 -22.756 13.761 1.00 18.22 121 GLY A CA 1
ATOM 628 C C . GLY A 1 83 ? -0.433 -23.066 12.379 1.00 19.48 121 GLY A C 1
ATOM 629 O O . GLY A 1 83 ? -0.369 -24.222 11.983 1.00 20.50 121 GLY A O 1
ATOM 630 N N . LEU A 1 84 ? -0.075 -22.052 11.606 1.00 17.80 122 LEU A N 1
ATOM 631 C CA . LEU A 1 84 ? 0.494 -22.326 10.287 1.00 18.49 122 LEU A CA 1
ATOM 632 C C . LEU A 1 84 ? 1.792 -23.137 10.307 1.00 18.59 122 LEU A C 1
ATOM 633 O O . LEU A 1 84 ? 2.050 -23.976 9.400 1.00 19.15 122 LEU A O 1
ATOM 638 N N . THR A 1 85 ? 2.636 -22.837 11.297 1.00 18.59 123 THR A N 1
ATOM 639 C CA . THR A 1 85 ? 3.900 -23.529 11.418 1.00 19.27 123 THR A CA 1
ATOM 640 C C . THR A 1 85 ? 3.664 -25.002 11.742 1.00 17.92 123 THR A C 1
ATOM 641 O O . THR A 1 85 ? 4.304 -25.849 11.133 1.00 17.61 123 THR A O 1
ATOM 645 N N . TYR A 1 86 ? 2.744 -25.297 12.644 1.00 17.78 124 TYR A N 1
ATOM 646 C CA . TYR A 1 86 ? 2.383 -26.689 12.917 1.00 18.31 124 TYR A CA 1
ATOM 647 C C . TYR A 1 86 ? 1.968 -27.492 11.687 1.00 18.83 124 TYR A C 1
ATOM 648 O O . TYR A 1 86 ? 2.423 -28.672 11.473 1.00 19.85 124 TYR A O 1
ATOM 657 N N . VAL A 1 87 ? 1.139 -26.887 10.813 1.00 19.68 125 VAL A N 1
ATOM 658 C CA . VAL A 1 87 ? 0.739 -27.606 9.605 1.00 19.29 125 VAL A CA 1
ATOM 659 C C . VAL A 1 87 ? 2.017 -27.900 8.807 1.00 19.59 125 VAL A C 1
ATOM 660 O O . VAL A 1 87 ? 2.189 -29.012 8.235 1.00 19.99 125 VAL A O 1
ATOM 664 N N . GLN A 1 88 ? 2.908 -26.911 8.707 1.00 20.08 126 GLN A N 1
ATOM 665 C CA . GLN A 1 88 ? 4.125 -27.110 7.914 1.00 23.01 126 GLN A CA 1
ATOM 666 C C . GLN A 1 88 ? 4.966 -28.303 8.440 1.00 22.96 126 GLN A C 1
ATOM 667 O O . GLN A 1 88 ? 5.552 -29.006 7.672 1.00 22.93 126 GLN A O 1
ATOM 673 N N . VAL A 1 89 ? 4.994 -28.517 9.737 1.00 23.81 127 VAL A N 1
ATOM 674 C CA . VAL A 1 89 ? 5.740 -29.711 10.318 1.00 23.99 127 VAL A CA 1
ATOM 675 C C . VAL A 1 89 ? 4.817 -30.910 10.672 1.00 24.79 127 VAL A C 1
ATOM 676 O O . VAL A 1 89 ? 5.173 -31.753 11.488 1.00 24.97 127 VAL A O 1
ATOM 680 N N . GLN A 1 90 ? 3.599 -30.935 10.124 1.00 24.53 128 GLN A N 1
ATOM 681 C CA . GLN A 1 90 ? 2.618 -32.038 10.337 1.00 24.07 128 GLN A CA 1
ATOM 682 C C . GLN A 1 90 ? 2.221 -32.319 11.762 1.00 24.52 128 GLN A C 1
ATOM 683 O O . GLN A 1 90 ? 1.889 -33.488 12.135 1.00 26.52 128 GLN A O 1
ATOM 689 N N . LYS A 1 91 ? 2.270 -31.294 12.593 1.00 22.29 129 LYS A N 1
ATOM 690 C CA . LYS A 1 91 ? 1.629 -31.364 13.844 1.00 22.99 129 LYS A CA 1
ATOM 691 C C . LYS A 1 91 ? 0.218 -30.894 13.657 1.00 22.57 129 LYS A C 1
ATOM 692 O O . LYS A 1 91 ? -0.211 -29.894 14.239 1.00 21.03 129 LYS A O 1
ATOM 698 N N . TYR A 1 92 ? -0.541 -31.678 12.881 1.00 22.58 130 TYR A N 1
ATOM 699 C CA . TYR A 1 92 ? -1.909 -31.294 12.476 1.00 22.10 130 TYR A CA 1
ATOM 700 C C . TYR A 1 92 ? -2.846 -31.168 13.636 1.00 23.33 130 TYR A C 1
ATOM 701 O O . TYR A 1 92 ? -3.684 -30.256 13.683 1.00 21.84 130 TYR A O 1
ATOM 710 N N . ASP A 1 93 ? -2.654 -32.020 14.639 1.00 24.92 131 ASP A N 1
ATOM 711 C CA . ASP A 1 93 ? -3.508 -31.962 15.798 1.00 27.11 131 ASP A CA 1
ATOM 712 C C . ASP A 1 93 ? -3.347 -30.720 16.658 1.00 26.71 131 ASP A C 1
ATOM 713 O O . ASP A 1 93 ? -4.331 -30.232 17.245 1.00 25.80 131 ASP A O 1
ATOM 718 N N . LEU A 1 94 ? -2.115 -30.210 16.790 1.00 26.17 132 LEU A N 1
ATOM 719 C CA . LEU A 1 94 ? -1.923 -28.952 17.520 1.00 25.51 132 LEU A CA 1
ATOM 720 C C . LEU A 1 94 ? -2.417 -27.732 16.700 1.00 22.59 132 LEU A C 1
ATOM 721 O O . LEU A 1 94 ? -2.764 -26.669 17.256 1.00 22.59 132 LEU A O 1
ATOM 726 N N . ALA A 1 95 ? -2.364 -27.893 15.403 1.00 19.32 133 ALA A N 1
ATOM 727 C CA . ALA A 1 95 ? -2.707 -26.825 14.463 1.00 20.45 133 ALA A CA 1
ATOM 728 C C . ALA A 1 95 ? -4.201 -26.521 14.536 1.00 20.01 133 ALA A C 1
ATOM 729 O O . ALA A 1 95 ? -4.582 -25.391 14.556 1.00 18.97 133 ALA A O 1
ATOM 731 N N . VAL A 1 96 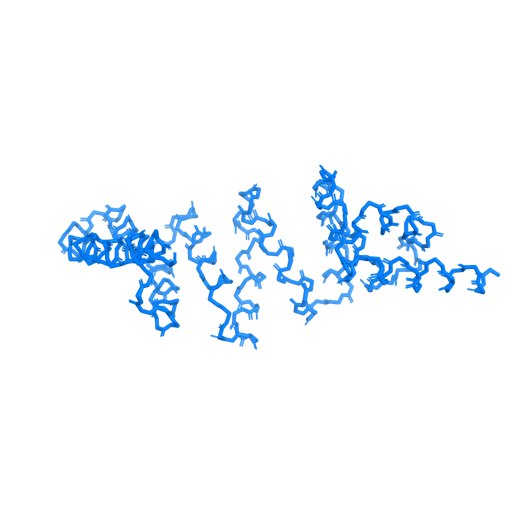? -5.054 -27.549 14.722 1.00 21.22 134 VAL A N 1
ATOM 732 C CA . VAL A 1 96 ? -6.487 -27.373 14.538 1.00 21.07 134 VAL A CA 1
ATOM 733 C C . VAL A 1 96 ? -7.125 -26.320 15.447 1.00 21.84 134 VAL A C 1
ATOM 734 O O . VAL A 1 96 ? -7.775 -25.384 14.947 1.00 19.83 134 VAL A O 1
ATOM 738 N N . PRO A 1 97 ? -6.944 -26.451 16.785 1.00 23.53 135 PRO A N 1
ATOM 739 C CA . PRO A 1 97 ? -7.555 -25.451 17.665 1.00 24.47 135 PRO A CA 1
ATOM 740 C C . PRO A 1 97 ? -7.097 -24.010 17.411 1.00 23.18 135 PRO A C 1
ATOM 741 O O . PRO A 1 97 ? -7.905 -23.092 17.537 1.00 24.88 135 PRO A O 1
ATOM 745 N N . LEU A 1 98 ? -5.843 -23.818 17.038 1.00 21.37 136 LEU A N 1
ATOM 746 C CA . LEU A 1 98 ? -5.335 -22.489 16.794 1.00 21.46 136 LEU A CA 1
ATOM 747 C C . LEU A 1 98 ? -5.979 -21.908 15.523 1.00 20.67 136 LEU A C 1
ATOM 748 O O . LEU A 1 98 ? -6.438 -20.767 15.510 1.00 21.18 136 LEU A O 1
ATOM 753 N N . LEU A 1 99 ? -5.979 -22.706 14.452 1.00 19.63 137 LEU A N 1
ATOM 754 C CA . LEU A 1 99 ? -6.591 -22.260 13.196 1.00 18.57 137 LEU A CA 1
ATOM 755 C C . LEU A 1 99 ? -8.125 -22.059 13.291 1.00 18.80 137 LEU A C 1
ATOM 756 O O . LEU A 1 99 ? -8.623 -21.164 12.642 1.00 19.68 137 LEU A O 1
ATOM 761 N N . VAL A 1 100 ? -8.866 -22.890 14.045 1.00 19.54 138 VAL A N 1
ATOM 762 C CA . VAL A 1 100 ? -10.259 -22.602 14.324 1.00 20.19 138 VAL A CA 1
ATOM 763 C C . VAL A 1 100 ? -10.412 -21.227 14.926 1.00 21.70 138 VAL A C 1
ATOM 764 O O . VAL A 1 100 ? -11.296 -20.464 14.554 1.00 22.17 138 VAL A O 1
ATOM 768 N N . LYS A 1 101 ? -9.567 -20.890 15.904 1.00 21.47 139 LYS A N 1
ATOM 769 C CA . LYS A 1 101 ? -9.726 -19.638 16.608 1.00 22.06 139 LYS A CA 1
ATOM 770 C C . LYS A 1 101 ? -9.346 -18.491 15.719 1.00 20.18 139 LYS A C 1
ATOM 771 O O . LYS A 1 101 ? -10.016 -17.455 15.684 1.00 21.90 139 LYS A O 1
ATOM 777 N N . VAL A 1 102 ? -8.315 -18.661 14.928 1.00 19.19 140 VAL A N 1
ATOM 778 C CA . VAL A 1 102 ? -7.904 -17.582 14.024 1.00 19.58 140 VAL A CA 1
ATOM 779 C C . VAL A 1 102 ? -8.964 -17.385 12.949 1.00 20.14 140 VAL A C 1
ATOM 780 O O . VAL A 1 102 ? -9.355 -16.247 12.696 1.00 21.91 140 VAL A O 1
ATOM 784 N N . ALA A 1 103 ? -9.458 -18.472 12.366 1.00 20.54 141 ALA A N 1
ATOM 785 C CA . ALA A 1 103 ? -10.518 -18.343 11.325 1.00 21.55 141 ALA A CA 1
ATOM 786 C C . ALA A 1 103 ? -11.788 -17.658 11.875 1.00 22.74 141 ALA A C 1
ATOM 787 O O . ALA A 1 103 ? -12.417 -16.916 11.148 1.00 24.96 141 ALA A O 1
ATOM 789 N N . GLU A 1 104 ? -12.193 -17.937 13.118 1.00 22.91 142 GLU A N 1
ATOM 790 C CA . GLU A 1 104 ? -13.333 -17.248 13.715 1.00 25.55 142 GLU A CA 1
ATOM 791 C C . GLU A 1 104 ? -13.068 -15.739 13.902 1.00 25.32 142 GLU A C 1
ATOM 792 O O . GLU A 1 104 ? -13.954 -14.925 13.696 1.00 26.03 142 GLU A O 1
ATOM 798 N N . ALA A 1 105 ? -11.854 -15.368 14.271 1.00 24.80 143 ALA A N 1
ATOM 799 C CA . ALA A 1 105 ? -11.516 -13.964 14.452 1.00 25.46 143 ALA A CA 1
ATOM 800 C C . ALA A 1 105 ? -11.288 -13.236 13.093 1.00 25.68 143 ALA A C 1
ATOM 801 O O . ALA A 1 105 ? -11.585 -12.069 12.976 1.00 26.46 143 ALA A O 1
ATOM 803 N N . ASN A 1 106 ? -10.717 -13.914 12.082 1.00 23.20 144 ASN A N 1
ATOM 804 C CA A ASN A 1 106 ? -10.437 -13.259 10.800 0.50 23.77 144 ASN A CA 1
ATOM 805 C CA B ASN A 1 106 ? -10.340 -13.296 10.839 0.50 23.67 144 ASN A CA 1
ATOM 806 C C . ASN A 1 106 ? -11.030 -14.115 9.704 1.00 23.81 144 ASN A C 1
ATOM 807 O O . ASN A 1 106 ? -10.370 -14.955 9.098 1.00 22.48 144 ASN A O 1
ATOM 816 N N . PRO A 1 107 ? -12.328 -13.928 9.492 1.00 24.91 145 PRO A N 1
ATOM 817 C CA . PRO A 1 107 ? -13.013 -14.807 8.575 1.00 24.28 145 PRO A CA 1
ATOM 818 C C . PRO A 1 107 ? -12.705 -14.570 7.109 1.00 24.96 145 PRO A C 1
ATOM 819 O O . PRO A 1 107 ? -13.229 -15.352 6.275 1.00 26.07 145 PRO A O 1
ATOM 823 N N . VAL A 1 108 ? -11.889 -13.564 6.774 1.00 21.04 146 VAL A N 1
ATOM 824 C CA . VAL A 1 108 ? -11.510 -13.381 5.384 1.00 21.80 146 VAL A CA 1
ATOM 825 C C . VAL A 1 108 ? -10.115 -13.890 5.047 1.00 21.47 146 VAL A C 1
ATOM 826 O O . VAL A 1 108 ? -9.639 -13.697 3.934 1.00 22.08 146 VAL A O 1
ATOM 830 N N . ASN A 1 109 ? -9.490 -14.591 5.998 1.00 20.70 147 ASN A N 1
ATOM 831 C CA . ASN A 1 109 ? -8.149 -15.134 5.807 1.00 19.92 147 ASN A CA 1
ATOM 832 C C . ASN A 1 109 ? -8.262 -16.505 5.125 1.00 17.06 147 ASN A C 1
ATOM 833 O O . ASN A 1 109 ? -8.655 -17.511 5.749 1.00 18.11 147 ASN A O 1
ATOM 838 N N . PHE A 1 110 ? -7.977 -16.525 3.833 1.00 16.05 148 PHE A N 1
ATOM 839 C CA . PHE A 1 110 ? -8.127 -17.726 3.018 1.00 15.25 148 PHE A CA 1
ATOM 840 C C . PHE A 1 110 ? -7.134 -18.822 3.420 1.00 15.72 148 PHE A C 1
ATOM 841 O O . PHE A 1 110 ? -7.529 -19.932 3.630 1.00 15.02 148 PHE A O 1
ATOM 849 N N . ASN A 1 111 ? -5.844 -18.497 3.494 1.00 17.52 149 ASN A N 1
ATOM 850 C CA . ASN A 1 111 ? -4.820 -19.448 3.838 1.00 17.89 149 ASN A CA 1
ATOM 851 C C . ASN A 1 111 ? -5.129 -20.159 5.131 1.00 16.28 149 ASN A C 1
ATOM 852 O O . ASN A 1 111 ? -4.959 -21.346 5.217 1.00 14.32 149 ASN A O 1
ATOM 857 N N . VAL A 1 112 ? -5.482 -19.433 6.160 1.00 16.79 150 VAL A N 1
ATOM 858 C CA . VAL A 1 112 ? -5.807 -20.058 7.450 1.00 16.56 150 VAL A CA 1
ATOM 859 C C . VAL A 1 112 ? -6.920 -21.100 7.302 1.00 15.82 150 VAL A C 1
ATOM 860 O O . VAL A 1 112 ? -6.790 -22.264 7.739 1.00 15.58 150 VAL A O 1
ATOM 864 N N . ARG A 1 113 ? -7.979 -20.780 6.556 1.00 15.85 151 ARG A N 1
ATOM 865 C CA . ARG A 1 113 ? -9.100 -21.705 6.439 1.00 15.24 151 ARG A CA 1
ATOM 866 C C . ARG A 1 113 ? -8.678 -22.893 5.585 1.00 15.34 151 ARG A C 1
ATOM 867 O O . ARG A 1 113 ? -9.051 -24.012 5.866 1.00 15.62 151 ARG A O 1
ATOM 875 N N . PHE A 1 114 ? -7.921 -22.640 4.514 1.00 14.71 152 PHE A N 1
ATOM 876 C CA . PHE A 1 114 ? -7.371 -23.708 3.660 1.00 14.84 152 PHE A CA 1
ATOM 877 C C . PHE A 1 114 ? -6.495 -24.704 4.423 1.00 15.66 152 PHE A C 1
ATOM 878 O O . PHE A 1 114 ? -6.778 -25.865 4.384 1.00 16.74 152 PHE A O 1
ATOM 886 N N . ARG A 1 115 ? -5.543 -24.203 5.224 1.00 15.45 153 ARG A N 1
ATOM 887 C CA . ARG A 1 115 ? -4.658 -25.055 5.997 1.00 15.06 153 ARG A CA 1
ATOM 888 C C . ARG A 1 115 ? -5.380 -25.792 7.100 1.00 15.16 153 ARG A C 1
ATOM 889 O O . ARG A 1 115 ? -5.027 -26.924 7.420 1.00 15.77 153 ARG A O 1
ATOM 897 N N . LEU A 1 116 ? -6.418 -25.184 7.659 1.00 15.07 154 LEU A N 1
ATOM 898 C CA . LEU A 1 116 ? -7.278 -25.859 8.584 1.00 14.88 154 LEU A CA 1
ATOM 899 C C . LEU A 1 116 ? -7.954 -27.075 7.927 1.00 14.88 154 LEU A C 1
ATOM 900 O O . LEU A 1 116 ? -8.006 -28.179 8.477 1.00 14.73 154 LEU A O 1
ATOM 905 N N . GLY A 1 117 ? -8.512 -26.882 6.734 1.00 16.01 155 GLY A N 1
ATOM 906 C CA . GLY A 1 117 ? -8.960 -28.044 5.997 1.00 15.32 155 GLY A CA 1
ATOM 907 C C . GLY A 1 117 ? -7.926 -29.141 5.769 1.00 15.51 155 GLY A C 1
ATOM 908 O O . GLY A 1 117 ? -8.235 -30.332 5.881 1.00 16.83 155 GLY A O 1
ATOM 909 N N . VAL A 1 118 ? -6.710 -28.763 5.382 1.00 16.57 156 VAL A N 1
ATOM 910 C CA . VAL A 1 118 ? -5.657 -29.706 5.155 1.00 16.54 156 VAL A CA 1
ATOM 911 C C . VAL A 1 118 ? -5.373 -30.469 6.416 1.00 17.93 156 VAL A C 1
ATOM 912 O O . VAL A 1 118 ? -5.128 -31.665 6.339 1.00 19.11 156 VAL A O 1
ATOM 916 N N . ALA A 1 119 ? -5.412 -29.799 7.557 1.00 17.39 157 ALA A N 1
ATOM 917 C CA . ALA A 1 119 ? -5.079 -30.453 8.819 1.00 18.73 157 ALA A CA 1
ATOM 918 C C . ALA A 1 119 ? -6.114 -31.490 9.169 1.00 18.15 157 ALA A C 1
ATOM 919 O O . ALA A 1 119 ? -5.761 -32.624 9.561 1.00 20.55 157 ALA A O 1
ATOM 921 N N . LEU A 1 120 ? -7.364 -31.095 9.067 1.00 17.50 158 LEU A N 1
ATOM 922 C CA . LEU A 1 120 ? -8.535 -31.954 9.283 1.00 17.93 158 LEU A CA 1
ATOM 923 C C . LEU A 1 120 ? -8.502 -33.170 8.369 1.00 19.01 158 LEU A C 1
ATOM 924 O O . LEU A 1 120 ? -8.681 -34.318 8.851 1.00 22.30 158 LEU A O 1
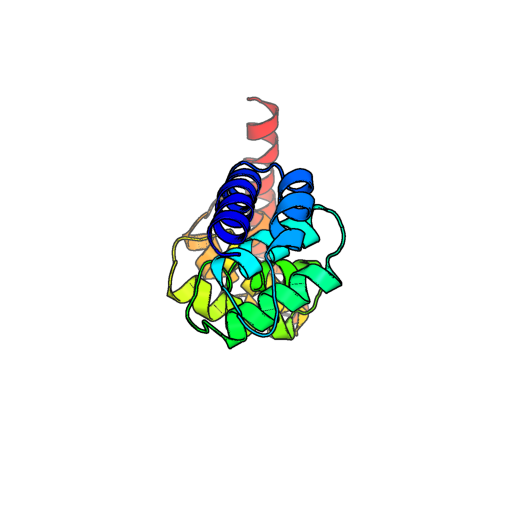ATOM 929 N N . ASP A 1 121 ? -8.208 -32.967 7.074 1.00 20.03 159 ASP A N 1
ATOM 930 C CA . ASP A 1 121 ? -8.111 -34.070 6.136 1.00 21.81 159 ASP A CA 1
ATOM 931 C C . ASP A 1 121 ? -7.027 -35.055 6.558 1.00 23.05 159 ASP A C 1
ATOM 932 O O . ASP A 1 121 ? -7.214 -36.303 6.509 1.00 23.74 159 ASP A O 1
ATOM 937 N N . ASN A 1 122 ? -5.890 -34.515 6.997 1.00 22.53 160 ASN A N 1
ATOM 938 C CA . ASN A 1 122 ? -4.792 -35.385 7.455 1.00 23.58 160 ASN A CA 1
ATOM 939 C C . ASN A 1 122 ? -5.107 -36.186 8.659 1.00 22.91 160 ASN A C 1
ATOM 940 O O . ASN A 1 122 ? -4.594 -37.319 8.775 1.00 24.91 160 ASN A O 1
ATOM 945 N N . LEU A 1 123 ? -5.970 -35.655 9.503 1.00 24.92 161 LEU A N 1
ATOM 946 C CA . LEU A 1 123 ? -6.423 -36.300 10.684 1.00 25.33 161 LEU A CA 1
ATOM 947 C C . LEU A 1 123 ? -7.568 -37.263 10.432 1.00 25.16 161 LEU A C 1
ATOM 948 O O . LEU A 1 123 ? -8.114 -37.799 11.410 1.00 25.88 161 LEU A O 1
ATOM 953 N N . GLY A 1 124 ? -7.966 -37.435 9.168 1.00 23.70 162 GLY A N 1
ATOM 954 C CA . GLY A 1 124 ? -9.055 -38.343 8.835 1.00 26.02 162 GLY A CA 1
ATOM 955 C C . GLY A 1 124 ? -10.475 -37.809 9.112 1.00 26.57 162 GLY A C 1
ATOM 956 O O . GLY A 1 124 ? -11.421 -38.570 9.012 1.00 26.13 162 GLY A O 1
ATOM 957 N N . ARG A 1 125 ? -10.611 -36.497 9.371 1.00 25.27 163 ARG A N 1
ATOM 958 C CA . ARG A 1 125 ? -11.876 -35.816 9.622 1.00 25.08 163 ARG A CA 1
ATOM 959 C C . ARG A 1 125 ? -12.375 -35.235 8.273 1.00 24.47 163 ARG A C 1
ATOM 960 O O . ARG A 1 125 ? -12.366 -34.022 8.052 1.00 22.85 163 ARG A O 1
ATOM 968 N N . PHE A 1 126 ? -12.795 -36.114 7.380 1.00 22.07 164 PHE A N 1
ATOM 969 C CA . PHE A 1 126 ? -13.019 -35.711 5.988 1.00 22.25 164 PHE A CA 1
ATOM 970 C C . PHE A 1 126 ? -14.217 -34.777 5.810 1.00 21.87 164 PHE A C 1
ATOM 971 O O . PHE A 1 126 ? -14.129 -33.867 5.037 1.00 19.44 164 PHE A O 1
ATOM 979 N N . ASP A 1 127 ? -15.302 -34.998 6.558 1.00 23.84 165 ASP A N 1
ATOM 980 C CA . ASP A 1 127 ? -16.514 -34.161 6.426 1.00 25.24 165 ASP A CA 1
ATOM 981 C C . ASP A 1 127 ? -16.202 -32.786 6.955 1.00 22.60 165 ASP A C 1
ATOM 982 O O . ASP A 1 127 ? -16.550 -31.811 6.336 1.00 19.76 165 ASP A O 1
ATOM 987 N N . GLU A 1 128 ? -15.494 -32.721 8.057 1.00 21.33 166 GLU A N 1
ATOM 988 C CA . GLU A 1 128 ? -15.086 -31.431 8.616 1.00 23.17 166 GLU A CA 1
ATOM 989 C C . GLU A 1 128 ? -14.095 -30.686 7.713 1.00 22.16 166 GLU A C 1
ATOM 990 O O . GLU A 1 128 ? -14.171 -29.416 7.608 1.00 21.64 166 GLU A O 1
ATOM 996 N N . ALA A 1 129 ? -13.193 -31.435 7.033 1.00 19.88 167 ALA A N 1
ATOM 997 C CA . ALA A 1 129 ? -12.233 -30.794 6.140 1.00 17.82 167 ALA A CA 1
ATOM 998 C C . ALA A 1 129 ? -13.025 -30.147 5.003 1.00 16.78 167 ALA A C 1
ATOM 999 O O . ALA A 1 129 ? -12.770 -29.023 4.609 1.00 17.51 167 ALA A O 1
ATOM 1001 N N . ILE A 1 130 ? -14.005 -30.867 4.501 1.00 17.83 168 ILE A N 1
ATOM 1002 C CA . ILE A 1 130 ? -14.801 -30.423 3.372 1.00 17.95 168 ILE A CA 1
ATOM 1003 C C . ILE A 1 130 ? -15.578 -29.164 3.727 1.00 18.30 168 ILE A C 1
ATOM 1004 O O . ILE A 1 130 ? -15.665 -28.267 2.905 1.00 21.05 168 ILE A O 1
ATOM 1009 N N . ASP A 1 131 ? -16.159 -29.131 4.900 1.00 16.29 169 ASP A N 1
ATOM 1010 C CA A ASP A 1 131 ? -16.790 -27.934 5.458 0.50 16.70 169 ASP A CA 1
ATOM 1011 C CA B ASP A 1 131 ? -16.777 -27.912 5.406 0.50 17.46 169 ASP A CA 1
ATOM 1012 C C . ASP A 1 131 ? -15.827 -26.738 5.361 1.00 16.25 169 ASP A C 1
ATOM 1013 O O . ASP A 1 131 ? -16.170 -25.666 4.849 1.00 16.05 169 ASP A O 1
ATOM 1022 N N . SER A 1 132 ? -14.597 -26.919 5.823 1.00 14.55 170 SER A N 1
ATOM 1023 C CA . SER A 1 132 ? -13.609 -25.830 5.801 1.00 13.89 170 SER A CA 1
ATOM 1024 C C . SER A 1 132 ? -13.194 -25.453 4.373 1.00 15.09 170 SER A C 1
ATOM 1025 O O . SER A 1 132 ? -13.174 -24.259 4.019 1.00 16.03 170 SER A O 1
ATOM 1028 N N . PHE A 1 133 ? -12.932 -26.442 3.525 1.00 14.73 171 PHE A N 1
ATOM 1029 C CA . PHE A 1 133 ? -12.670 -26.210 2.105 1.00 14.56 171 PHE A CA 1
ATOM 1030 C C . PHE A 1 133 ? -13.797 -25.458 1.387 1.00 15.28 171 PHE A C 1
ATOM 1031 O O . PHE A 1 133 ? -13.549 -24.544 0.623 1.00 13.90 171 PHE A O 1
ATOM 1039 N N . LYS A 1 134 ? -15.049 -25.769 1.703 1.00 16.40 172 LYS A N 1
ATOM 1040 C CA . LYS A 1 134 ? -16.128 -24.990 1.163 1.00 17.16 172 LYS A CA 1
ATOM 1041 C C . LYS A 1 134 ? -16.244 -23.518 1.601 1.00 17.24 172 LYS A C 1
ATOM 1042 O O . LYS A 1 134 ? -16.610 -22.678 0.797 1.00 16.27 172 LYS A O 1
ATOM 1048 N N . ILE A 1 135 ? -15.839 -23.226 2.816 1.00 16.47 173 ILE A N 1
ATOM 1049 C CA . ILE A 1 135 ? -15.727 -21.875 3.297 1.00 16.08 173 ILE A CA 1
ATOM 1050 C C . ILE A 1 135 ? -14.587 -21.154 2.614 1.00 15.65 173 ILE A C 1
ATOM 1051 O O . ILE A 1 135 ? -14.728 -20.013 2.215 1.00 15.18 173 ILE A O 1
ATOM 1056 N N . ALA A 1 136 ? -13.430 -21.795 2.479 1.00 14.32 174 ALA A N 1
ATOM 1057 C CA . ALA A 1 136 ? -12.361 -21.246 1.678 1.00 14.84 174 ALA A CA 1
ATOM 1058 C C . ALA A 1 136 ? -12.734 -20.930 0.221 1.00 15.09 174 ALA A C 1
ATOM 1059 O O . ALA A 1 136 ? -12.321 -19.904 -0.366 1.00 14.88 174 ALA A O 1
ATOM 1061 N N . LEU A 1 137 ? -13.506 -21.813 -0.364 1.00 15.35 175 LEU A N 1
ATOM 1062 C CA . LEU A 1 137 ? -13.953 -21.620 -1.730 1.00 18.53 175 LEU A CA 1
ATOM 1063 C C . LEU A 1 137 ? -14.866 -20.405 -1.809 1.00 19.21 175 LEU A C 1
ATOM 1064 O O . LEU A 1 137 ? -14.853 -19.664 -2.790 1.00 19.24 175 LEU A O 1
ATOM 1069 N N . GLY A 1 138 ? -15.668 -20.161 -0.763 1.00 19.25 176 GLY A N 1
ATOM 1070 C CA . GLY A 1 138 ? -16.466 -18.912 -0.768 1.00 18.16 176 GLY A CA 1
ATOM 1071 C C . GLY A 1 138 ? -15.589 -17.681 -0.876 1.00 16.88 176 GLY A C 1
ATOM 1072 O O . GLY A 1 138 ? -15.980 -16.686 -1.481 1.00 15.94 176 GLY A O 1
ATOM 1073 N N . LEU A 1 139 ? -14.423 -17.733 -0.215 1.00 16.31 177 LEU A N 1
ATOM 1074 C CA . LEU A 1 139 ? -13.460 -16.634 -0.229 1.00 16.41 177 LEU A CA 1
ATOM 1075 C C . LEU A 1 139 ? -12.766 -16.456 -1.595 1.00 19.03 177 LEU A C 1
ATOM 1076 O O . LEU A 1 139 ? -12.492 -15.297 -2.016 1.00 19.00 177 LEU A O 1
ATOM 1081 N N . ARG A 1 140 ? -12.439 -17.586 -2.258 1.00 16.41 178 ARG A N 1
ATOM 1082 C CA . ARG A 1 140 ? -11.751 -17.546 -3.541 1.00 19.01 178 ARG A CA 1
ATOM 1083 C C . ARG A 1 140 ? -12.289 -18.664 -4.403 1.00 19.48 178 ARG A C 1
ATOM 1084 O O . ARG A 1 140 ? -11.719 -19.752 -4.437 1.00 17.92 178 ARG A O 1
ATOM 1092 N N . PRO A 1 141 ? -13.378 -18.388 -5.116 1.00 20.19 179 PRO A N 1
ATOM 1093 C CA . PRO A 1 141 ? -14.068 -19.434 -5.802 1.00 20.19 179 PRO A CA 1
ATOM 1094 C C . PRO A 1 141 ? -13.328 -19.924 -7.045 1.00 21.24 179 PRO A C 1
ATOM 1095 O O . PRO A 1 141 ? -13.804 -20.874 -7.660 1.00 22.36 179 PRO A O 1
ATOM 1099 N N . ASN A 1 142 ? -12.302 -19.192 -7.441 1.00 20.58 180 ASN A N 1
ATOM 1100 C CA A ASN A 1 142 ? -11.536 -19.595 -8.612 0.50 21.01 180 ASN A CA 1
ATOM 1101 C CA B ASN A 1 142 ? -11.388 -19.391 -8.542 0.50 21.48 180 ASN A CA 1
ATOM 1102 C C . ASN A 1 142 ? -10.225 -20.340 -8.227 1.00 21.09 180 ASN A C 1
ATOM 1103 O O . ASN A 1 142 ? -9.400 -20.647 -9.095 1.00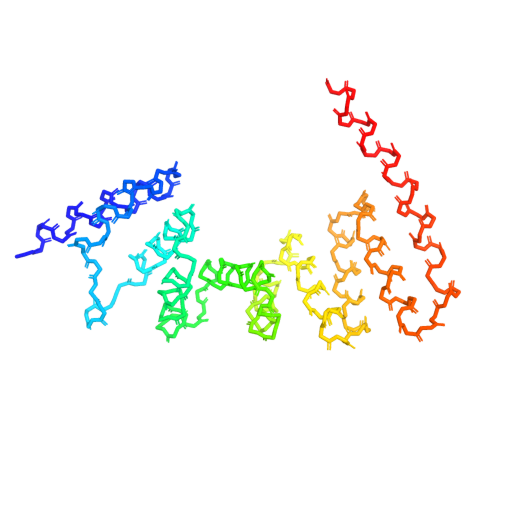 20.82 180 ASN A O 1
ATOM 1112 N N . GLU A 1 143 ? -10.103 -20.724 -6.964 1.00 19.38 181 GLU A N 1
ATOM 1113 C CA . GLU A 1 143 ? -8.980 -21.584 -6.525 1.00 20.37 181 GLU A CA 1
ATOM 1114 C C . GLU A 1 143 ? -9.248 -23.091 -6.808 1.00 20.07 181 GLU A C 1
ATOM 1115 O O . GLU A 1 143 ? -9.914 -23.826 -6.043 1.00 20.39 181 GLU A O 1
ATOM 1121 N N . GLY A 1 144 ? -8.716 -23.536 -7.935 1.00 19.58 182 GLY A N 1
ATOM 1122 C CA . GLY A 1 144 ? -8.652 -24.939 -8.286 1.00 20.90 182 GLY A CA 1
ATOM 1123 C C . GLY A 1 144 ? -8.139 -25.907 -7.241 1.00 20.77 182 GLY A C 1
ATOM 1124 O O . GLY A 1 144 ? -8.702 -26.984 -7.091 1.00 20.75 182 GLY A O 1
ATOM 1125 N N . LYS A 1 145 ? -7.095 -25.517 -6.487 1.00 18.91 183 LYS A N 1
ATOM 1126 C CA . LYS A 1 145 ? -6.543 -26.411 -5.481 1.00 18.28 183 LYS A CA 1
ATOM 1127 C C . LYS A 1 145 ? -7.613 -26.711 -4.430 1.00 17.50 183 LYS A C 1
ATOM 1128 O O . LYS A 1 145 ? -7.488 -27.714 -3.696 1.00 16.33 183 LYS A O 1
ATOM 1134 N N . VAL A 1 146 ? -8.589 -25.806 -4.233 1.00 16.55 184 VAL A N 1
ATOM 1135 C CA . VAL A 1 146 ? -9.567 -26.048 -3.177 1.00 15.84 184 VAL A CA 1
ATOM 1136 C C . VAL A 1 146 ? -10.559 -27.140 -3.664 1.00 16.96 184 VAL A C 1
ATOM 1137 O O . VAL A 1 146 ? -10.918 -28.076 -2.929 1.00 16.94 184 VAL A O 1
ATOM 1141 N N . HIS A 1 147 ? -11.021 -27.033 -4.906 1.00 16.26 185 HIS A N 1
ATOM 1142 C CA . HIS A 1 147 ? -11.876 -28.138 -5.415 1.00 17.01 185 HIS A CA 1
ATOM 1143 C C . HIS A 1 147 ? -11.157 -29.479 -5.408 1.00 18.31 185 HIS A C 1
ATOM 1144 O O . HIS A 1 147 ? -11.769 -30.513 -5.165 1.00 18.10 185 HIS A O 1
ATOM 1151 N N . ARG A 1 148 ? -9.872 -29.458 -5.743 1.00 17.51 186 ARG A N 1
ATOM 1152 C CA A ARG A 1 148 ? -9.056 -30.669 -5.755 0.50 18.48 186 ARG A CA 1
ATOM 1153 C CA B ARG A 1 148 ? -9.127 -30.694 -5.759 0.50 19.06 186 ARG A CA 1
ATOM 1154 C C . ARG A 1 148 ? -8.982 -31.270 -4.342 1.00 18.01 186 ARG A C 1
ATOM 1155 O O . ARG A 1 148 ? -9.167 -32.458 -4.149 1.00 16.77 186 ARG A O 1
ATOM 1170 N N . ALA A 1 149 ? -8.746 -30.430 -3.349 1.00 16.99 187 ALA A N 1
ATOM 1171 C CA . ALA A 1 149 ? -8.672 -30.877 -1.966 1.00 17.48 187 ALA A CA 1
ATOM 1172 C C . ALA A 1 149 ? -10.049 -31.479 -1.575 1.00 16.25 187 ALA A C 1
ATOM 1173 O O . ALA A 1 149 ? -10.123 -32.514 -0.916 1.00 14.15 187 ALA A O 1
ATOM 1175 N N . ILE A 1 150 ? -11.124 -30.867 -2.015 1.00 16.61 188 ILE A N 1
ATOM 1176 C CA . ILE A 1 150 ? -12.464 -31.355 -1.645 1.00 17.13 188 ILE A CA 1
ATOM 1177 C C . ILE A 1 150 ? -12.721 -32.705 -2.335 1.00 17.87 188 ILE A C 1
ATOM 1178 O O . ILE A 1 150 ? -13.239 -33.640 -1.719 1.00 16.34 188 ILE A O 1
ATOM 1183 N N . ALA A 1 151 ? -12.330 -32.807 -3.615 1.00 17.25 189 ALA A N 1
ATOM 1184 C CA . ALA A 1 151 ? -12.428 -34.092 -4.378 1.00 17.60 189 ALA A CA 1
ATOM 1185 C C . ALA A 1 151 ? -11.726 -35.218 -3.671 1.00 19.07 189 ALA A C 1
ATOM 1186 O O . ALA A 1 151 ? -12.251 -36.316 -3.497 1.00 18.80 189 ALA A O 1
ATOM 1188 N N . TYR A 1 152 ? -10.496 -34.964 -3.245 1.00 20.45 190 TYR A N 1
ATOM 1189 C CA . TYR A 1 152 ? -9.703 -35.983 -2.546 1.00 19.99 190 TYR A CA 1
ATOM 1190 C C . TYR A 1 152 ? -10.336 -36.394 -1.204 1.00 18.81 190 TYR A C 1
ATOM 1191 O O . TYR A 1 152 ? -10.312 -37.540 -0.856 1.00 19.91 190 TYR A O 1
ATOM 1200 N N . SER A 1 153 ? -10.924 -35.466 -0.463 1.00 18.03 191 SER A N 1
ATOM 1201 C CA . SER A 1 153 ? -11.500 -35.815 0.820 1.00 18.29 191 SER A CA 1
ATOM 1202 C C . SER A 1 153 ? -12.727 -36.743 0.550 1.00 17.50 191 SER A C 1
ATOM 1203 O O . SER A 1 153 ? -12.929 -37.739 1.210 1.00 17.23 191 SER A O 1
ATOM 1206 N N . TYR A 1 154 ? -13.530 -36.400 -0.453 1.00 17.17 192 TYR A N 1
ATOM 1207 C CA . TYR A 1 154 ? -14.647 -37.230 -0.804 1.00 17.19 192 TYR A CA 1
ATOM 1208 C C . TYR A 1 154 ? -14.154 -38.627 -1.203 1.00 18.71 192 TYR A C 1
ATOM 1209 O O . TYR A 1 154 ? -14.703 -39.633 -0.747 1.00 18.56 192 TYR A O 1
ATOM 1218 N N . GLU A 1 155 ? -13.118 -38.706 -2.048 1.00 18.62 193 GLU A N 1
ATOM 1219 C CA . GLU A 1 155 ? -12.665 -39.989 -2.537 1.00 20.70 193 GLU A CA 1
ATOM 1220 C C . GLU A 1 155 ? -12.220 -40.881 -1.407 1.00 20.60 193 GLU A C 1
ATOM 1221 O O . GLU A 1 155 ? -12.468 -42.064 -1.455 1.00 22.44 193 GLU A O 1
ATOM 1227 N N . GLN A 1 156 ? -11.594 -40.305 -0.380 1.00 22.05 194 GLN A N 1
ATOM 1228 C CA . GLN A 1 156 ? -11.125 -41.013 0.773 1.00 22.75 194 GLN A CA 1
ATOM 1229 C C . GLN A 1 156 ? -12.260 -41.569 1.609 1.00 23.67 194 GLN A C 1
ATOM 1230 O O . GLN A 1 156 ? -12.038 -42.535 2.347 1.00 23.87 194 GLN A O 1
ATOM 1236 N N . MET A 1 157 ? -13.449 -40.985 1.526 1.00 24.10 195 MET A N 1
ATOM 1237 C CA . MET A 1 157 ? -14.611 -41.591 2.137 1.00 26.96 195 MET A CA 1
ATOM 1238 C C . MET A 1 157 ? -15.299 -42.657 1.206 1.00 27.13 195 MET A C 1
ATOM 1239 O O . MET A 1 157 ? -16.299 -43.259 1.586 1.00 27.61 195 MET A O 1
ATOM 1244 N N . GLY A 1 158 ? -14.771 -42.875 0.011 1.00 25.55 196 GLY A N 1
ATOM 1245 C CA . GLY A 1 158 ? -15.453 -43.700 -1.021 1.00 25.13 196 GLY A CA 1
ATOM 1246 C C . GLY A 1 158 ? -16.609 -43.006 -1.748 1.00 22.80 196 GLY A C 1
ATOM 1247 O O . GLY A 1 158 ? -17.358 -43.654 -2.468 1.00 22.14 196 GLY A O 1
ATOM 1248 N N . SER A 1 159 ? -16.761 -41.694 -1.608 1.00 20.73 197 SER A N 1
ATOM 1249 C CA . SER A 1 159 ? -17.810 -40.946 -2.304 1.00 19.64 197 SER A CA 1
ATOM 1250 C C . SER A 1 159 ? -17.360 -40.493 -3.690 1.00 20.21 197 SER A C 1
ATOM 1251 O O . SER A 1 159 ? -17.225 -39.264 -3.947 1.00 18.06 197 SER A O 1
ATOM 1254 N N . HIS A 1 160 ? -17.118 -41.471 -4.570 1.00 18.45 198 HIS A N 1
ATOM 1255 C CA . HIS A 1 160 ? -16.597 -41.152 -5.920 1.00 19.04 198 HIS A CA 1
ATOM 1256 C C . HIS A 1 160 ? -17.523 -40.291 -6.712 1.00 18.56 198 HIS A C 1
ATOM 1257 O O . HIS A 1 160 ? -17.105 -39.412 -7.480 1.00 17.04 198 HIS A O 1
ATOM 1264 N N . GLU A 1 161 ? -18.821 -40.535 -6.590 1.00 21.15 199 GLU A N 1
ATOM 1265 C CA . GLU A 1 161 ? -19.810 -39.671 -7.288 1.00 19.95 199 GLU A CA 1
ATOM 1266 C C . GLU A 1 161 ? -19.752 -38.193 -6.952 1.00 19.01 199 GLU A C 1
ATOM 1267 O O . GLU A 1 161 ? -19.899 -37.300 -7.808 1.00 18.66 199 GLU A O 1
ATOM 1273 N N . GLU A 1 162 ? -19.578 -37.912 -5.665 1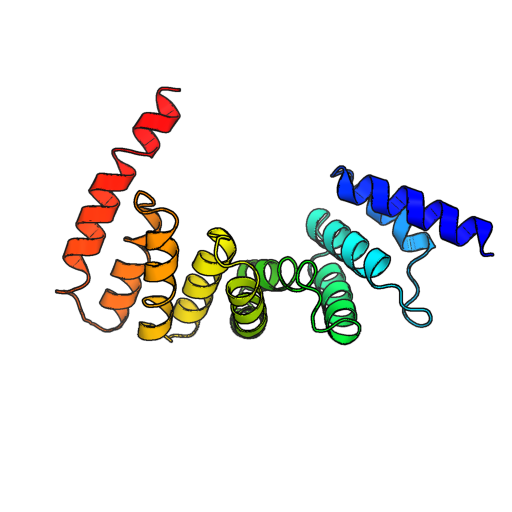.00 17.13 200 GLU A N 1
ATOM 1274 C CA A GLU A 1 162 ? -19.416 -36.509 -5.233 0.50 17.19 200 GLU A CA 1
ATOM 1275 C CA B GLU A 1 162 ? -19.384 -36.574 -5.155 0.50 17.31 200 GLU A CA 1
ATOM 1276 C C . GLU A 1 162 ? -18.016 -35.974 -5.595 1.00 16.67 200 GLU A C 1
ATOM 1277 O O . GLU A 1 162 ? -17.890 -34.788 -5.864 1.00 16.45 200 GLU A O 1
ATOM 1288 N N . ALA A 1 163 ? -16.989 -36.832 -5.687 1.00 15.82 201 ALA A N 1
ATOM 1289 C CA . ALA A 1 163 ? -15.631 -36.344 -6.048 1.00 16.16 201 ALA A CA 1
ATOM 1290 C C . ALA A 1 163 ? -15.492 -35.836 -7.476 1.00 15.84 201 ALA A C 1
ATOM 1291 O O . ALA A 1 163 ? -14.922 -34.780 -7.720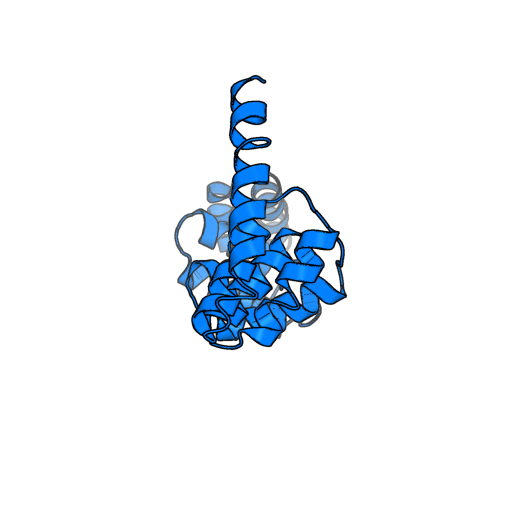 1.00 15.58 201 ALA A O 1
ATOM 1293 N N . LEU A 1 164 ? -16.099 -36.538 -8.414 1.00 16.42 202 LEU A N 1
ATOM 1294 C CA . LEU A 1 164 ? -15.846 -36.311 -9.838 1.00 15.83 202 LEU A CA 1
ATOM 1295 C C . LEU A 1 164 ? -16.096 -34.878 -10.305 1.00 17.43 202 LEU A C 1
ATOM 1296 O O . LEU A 1 164 ? -15.212 -34.259 -10.982 1.00 17.43 202 LEU A O 1
ATOM 1301 N N . PRO A 1 165 ? -17.267 -34.289 -9.972 1.00 19.05 203 PRO A N 1
ATOM 1302 C CA . PRO A 1 165 ? -17.509 -32.896 -10.358 1.00 19.75 203 PRO A CA 1
ATOM 1303 C C . PRO A 1 165 ? -16.467 -31.920 -9.803 1.00 19.05 203 PRO A C 1
ATOM 1304 O O . PRO A 1 165 ? -16.146 -30.936 -10.448 1.00 18.33 203 PRO A O 1
ATOM 1308 N N . HIS A 1 166 ? -15.955 -32.187 -8.592 1.00 17.44 204 HIS A N 1
ATOM 1309 C CA . HIS A 1 166 ? -14.868 -31.381 -8.033 1.00 15.79 204 HIS A CA 1
ATOM 1310 C C . HIS A 1 166 ? -13.527 -31.517 -8.784 1.00 16.83 204 HIS A C 1
ATOM 1311 O O . HIS A 1 166 ? -12.818 -30.543 -9.012 1.00 16.85 204 HIS A O 1
ATOM 1318 N N . PHE A 1 167 ? -13.162 -32.727 -9.167 1.00 15.19 205 PHE A N 1
ATOM 1319 C CA . PHE A 1 167 ? -11.989 -32.892 -10.014 1.00 16.54 205 PHE A CA 1
ATOM 1320 C C . PHE A 1 167 ? -12.133 -32.132 -11.318 1.00 18.10 205 PHE A C 1
ATOM 1321 O O . PHE A 1 167 ? -11.163 -31.574 -11.801 1.00 18.83 205 PHE A O 1
ATOM 1329 N N . LYS A 1 168 ? -13.311 -32.192 -11.931 1.00 18.84 206 LYS A N 1
ATOM 1330 C CA . LYS A 1 168 ? -13.487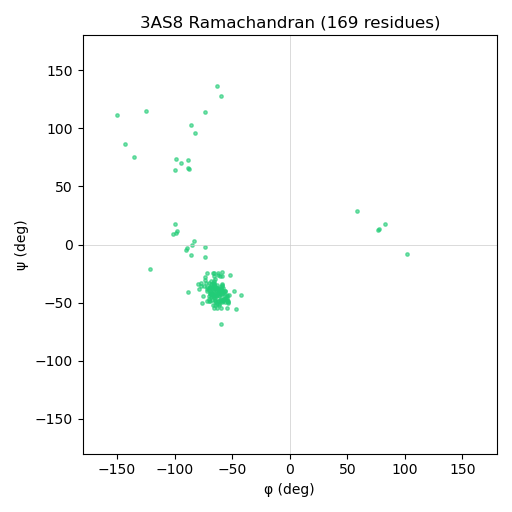 -31.563 -13.225 1.00 20.32 206 LYS A CA 1
ATOM 1331 C C . LYS A 1 168 ? -13.391 -30.042 -13.064 1.00 20.83 206 LYS A C 1
ATOM 1332 O O . LYS A 1 168 ? -12.780 -29.327 -13.866 1.00 18.72 206 LYS A O 1
ATOM 1338 N N . LYS A 1 169 ? -14.015 -29.513 -12.002 1.00 19.09 207 LYS A N 1
ATOM 1339 C CA . LYS A 1 169 ? -13.960 -28.096 -11.783 1.00 19.92 207 LYS A CA 1
ATOM 1340 C C . LYS A 1 169 ? -12.549 -27.578 -11.507 1.00 19.90 207 LYS A C 1
ATOM 1341 O O . LYS A 1 169 ? -12.148 -26.490 -12.004 1.00 20.84 207 LYS A O 1
ATOM 1347 N N . ALA A 1 170 ? -11.813 -28.292 -10.658 1.00 17.78 208 ALA A N 1
ATOM 1348 C CA . ALA A 1 170 ? -10.391 -28.002 -10.419 1.00 18.47 208 ALA A CA 1
ATOM 1349 C C . ALA A 1 170 ? -9.601 -27.941 -11.729 1.00 20.19 208 ALA A C 1
ATOM 1350 O O . ALA A 1 170 ? -8.791 -27.017 -11.913 1.00 20.61 208 ALA A O 1
ATOM 1352 N N . ASN A 1 171 ? -9.852 -28.877 -12.645 1.00 21.11 209 ASN A N 1
ATOM 1353 C CA . ASN A 1 171 ? -9.110 -28.857 -13.908 1.00 24.35 209 ASN A CA 1
ATOM 1354 C C . ASN A 1 171 ? -9.504 -27.614 -14.717 1.00 25.12 209 ASN A C 1
ATOM 1355 O O . ASN A 1 171 ? -8.658 -27.012 -15.343 1.00 26.22 209 ASN A O 1
ATOM 1360 N N . GLU A 1 172 ? -10.795 -27.300 -14.781 1.00 25.77 210 GLU A N 1
ATOM 1361 C CA . GLU A 1 172 ? -11.273 -26.092 -15.488 1.00 28.14 210 GLU A CA 1
ATOM 1362 C C . GLU A 1 172 ? -10.620 -24.826 -14.900 1.00 29.56 210 GLU A C 1
ATOM 1363 O O . GLU A 1 172 ? -10.087 -23.999 -15.631 1.00 28.46 210 GLU A O 1
ATOM 1369 N N . LEU A 1 173 ? -10.607 -24.726 -13.567 1.00 28.53 211 LEU A N 1
ATOM 1370 C CA . LEU A 1 173 ? -9.992 -23.587 -12.911 1.00 30.02 211 LEU A CA 1
ATOM 1371 C C . LEU A 1 173 ? -8.463 -23.470 -13.062 1.00 32.46 211 LEU A C 1
ATOM 1372 O O . LEU A 1 173 ? -7.940 -22.341 -13.169 1.00 31.96 211 LEU A O 1
ATOM 1377 N N . ASP A 1 174 ? -7.746 -24.603 -12.998 1.00 35.93 212 ASP A N 1
ATOM 1378 C CA . ASP A 1 174 ? -6.283 -24.619 -13.140 1.00 38.48 212 ASP A CA 1
ATOM 1379 C C . ASP A 1 174 ? -5.833 -24.193 -14.536 1.00 39.39 212 ASP A C 1
ATOM 1380 O O . ASP A 1 174 ? -4.756 -23.584 -14.707 1.00 41.46 212 ASP A O 1
ATOM 1385 N N . GLU A 1 175 ? -6.643 -24.541 -15.523 1.00 39.96 213 GLU A N 1
ATOM 1386 C CA . GLU A 1 175 ? -6.466 -24.045 -16.886 1.00 40.93 213 GLU A CA 1
ATOM 1387 C C . GLU A 1 175 ? -6.629 -22.498 -16.971 1.00 41.54 213 GLU A C 1
ATOM 1388 O O . GLU A 1 175 ? -5.771 -21.799 -17.544 1.00 42.94 213 GLU A O 1
ATOM 1394 N N . ARG A 1 176 ? -7.717 -21.948 -16.445 1.00 41.55 214 ARG A N 1
ATOM 1395 C CA A ARG A 1 176 ? -7.852 -20.490 -16.362 0.50 41.97 214 ARG A CA 1
ATOM 1396 C CA B ARG A 1 176 ? -7.841 -20.491 -16.375 0.50 41.62 214 ARG A CA 1
ATOM 1397 C C . ARG A 1 176 ? -6.610 -19.871 -15.670 1.00 42.37 214 ARG A C 1
ATOM 1398 O O . ARG A 1 176 ? -5.934 -19.043 -16.262 1.00 41.47 214 ARG A O 1
ATOM 1413 N N . SER A 1 177 ? -6.309 -20.310 -14.431 1.00 42.32 215 SER A N 1
ATOM 1414 C CA . SER A 1 177 ? -5.222 -19.746 -13.555 1.00 45.23 215 SER A CA 1
ATOM 1415 C C . SER A 1 177 ? -3.728 -19.746 -14.020 1.00 47.94 215 SER A C 1
ATOM 1416 O O . SER A 1 177 ? -3.114 -18.673 -14.205 1.00 48.08 215 SER A O 1
ATOM 1419 N N . ALA A 1 178 ? -3.117 -20.937 -14.116 1.00 54.28 216 ALA A N 1
ATOM 1420 C CA . ALA A 1 178 ? -1.693 -21.064 -14.532 1.00 56.33 216 ALA A CA 1
ATOM 1421 C C . ALA A 1 178 ? -1.398 -20.484 -15.916 1.00 55.08 216 ALA A C 1
ATOM 1422 O O . ALA A 1 178 ? -0.243 -20.102 -16.195 1.00 55.70 216 ALA A O 1
ATOM 1424 N N . VAL A 1 179 ? -2.410 -20.450 -16.789 1.00 55.89 217 VAL A N 1
ATOM 1425 C CA . VAL A 1 179 ? -2.244 -19.869 -18.143 1.00 55.94 217 VAL A CA 1
ATOM 1426 C C . VAL A 1 179 ? -2.240 -18.357 -18.050 1.00 54.29 217 VAL A C 1
ATOM 1427 O O . VAL A 1 179 ? -1.315 -17.689 -18.607 1.00 53.59 217 VAL A O 1
ATOM 1431 N N . GLU A 1 180 ? -3.259 -17.821 -17.358 1.00 54.40 218 GLU A N 1
ATOM 1432 C CA . GLU A 1 180 ? -3.312 -16.398 -16.979 1.00 55.01 218 GLU A CA 1
ATOM 1433 C C . GLU A 1 180 ? -1.977 -15.880 -16.374 1.00 53.31 218 GLU A C 1
ATOM 1434 O O . GLU A 1 180 ? -1.420 -14.904 -16.894 1.00 54.61 218 GLU A O 1
ATOM 1440 N N . LEU A 1 181 ? -1.463 -16.518 -15.312 1.00 52.44 219 LEU A N 1
ATOM 1441 C CA . LEU A 1 181 ? -0.199 -16.081 -14.671 1.00 53.87 219 LEU A CA 1
ATOM 1442 C C . LEU A 1 181 ? 0.962 -16.033 -15.675 1.00 55.11 219 LEU A C 1
ATOM 1443 O O . LEU A 1 181 ? 1.708 -15.055 -15.708 1.00 56.91 219 LEU A O 1
ATOM 1448 N N . ALA A 1 182 ? 1.113 -17.095 -16.474 1.00 55.70 220 ALA A N 1
ATOM 1449 C CA . ALA A 1 182 ? 2.181 -17.175 -17.504 1.00 58.13 220 ALA A CA 1
ATOM 1450 C C . ALA A 1 182 ? 2.064 -16.081 -18.618 1.00 57.64 220 ALA A C 1
ATOM 1451 O O . ALA A 1 182 ? 3.068 -15.714 -19.237 1.00 59.50 220 ALA A O 1
ATOM 1453 N N . LEU A 1 183 ? 0.850 -15.562 -18.845 1.00 57.48 221 LEU A N 1
ATOM 1454 C CA . LEU A 1 183 ? 0.608 -14.491 -19.845 1.00 60.11 221 LEU A CA 1
ATOM 1455 C C . LEU A 1 183 ? 0.836 -13.034 -19.322 1.00 62.18 221 LEU A C 1
ATOM 1456 O O . LEU A 1 183 ? 0.824 -12.089 -20.141 1.00 66.50 221 LEU A O 1
ATOM 1461 N N . VAL A 1 184 ? 1.042 -12.846 -18.002 1.00 61.19 222 VAL A N 1
ATOM 1462 C CA . VAL A 1 184 ? 1.248 -11.497 -17.406 1.00 65.20 222 VAL A CA 1
ATOM 1463 C C . VAL A 1 184 ? 2.433 -10.752 -18.037 1.00 68.61 222 VAL A C 1
ATOM 1464 O O . VAL A 1 184 ? 3.428 -11.366 -18.440 1.00 67.48 222 VAL A O 1
#

Nearest PDB structures (foldseek):
  3asf-assembly1_A  TM=9.523E-01  e=4.125E-21  Magnetospirillum gryphiswaldense MSR-1
  3ash-assembly2_B  TM=9.415E-01  e=3.994E-20  Paramagnetospirillum magneticum AMB-1
  5lfl-assembly6_F  TM=8.443E-01  e=5.256E-08  Solidesulfovibrio magneticus RS-1
  6q6h-assembly1_J  TM=6.339E-01  e=6.861E-06  Homo sapiens
  5g05-assembly1_C  TM=7.027E-01  e=3.268E-05  Homo sapiens

InterPro domains:
  IPR011990 Tetratricopeptide-like helical domain superfamily [G3DSA:1.25.40.10] (78-213)
  IPR011990 Tetratricopeptide-like helical domain superfamily [SSF48452] (48-213)
  IPR019734 Tetratricopeptide repeat [PF13181] (188-213)
  IPR019734 Tetratricopeptide repeat [PS50005] (80-113)
  IPR019734 Tetratricopeptide repeat [PS50005] (114-147)
  IPR019734 Tetratricopeptide repeat [PS50005] (148-181)
  IPR019734 Tetratricopeptide repeat [PS50005] (182-215)
  IPR019734 Tetratricopeptide repeat [SM00028] (46-79)
  IPR019734 Tetratricopeptide repeat [SM00028] (80-113)
  IPR019734 Tetratricopeptide repeat [SM00028] (114-147)
  IPR019734 Tetratricopeptide repeat [SM00028] (148-181)
  IPR019734 Tetratricopeptide repeat [SM00028] (182-215)
  IPR050498 Photosystem I assembly protein Ycf3 [PTHR44858] (31-213)

Radius of gyration: 19.69 Å; Cα contacts (8 Å, |Δi|>4): 250; chains: 1; bounding box: 41×45×53 Å

Solvent-accessible surface area: 10017 Å² total; per-residue (Å²): 119,96,158,97,67,62,120,46,74,84,90,0,14,57,18,7,141,60,40,107,58,73,90,0,20,84,37,0,82,74,24,52,61,60,138,75,50,45,34,51,0,0,0,3,2,0,31,0,10,30,134,66,60,37,50,120,130,0,13,49,4,0,73,105,0,32,83,82,23,80,104,39,55,105,0,0,30,32,2,0,42,7,14,15,142,70,126,90,33,74,70,0,27,84,24,0,79,76,1,4,148,59,56,88,118,40,10,56,0,44,13,80,3,0,35,0,18,21,78,63,42,135,42,88,94,0,8,88,5,3,95,86,0,30,62,62,115,82,88,46,4,84,0,18,86,20,0,0,117,0,20,66,70,71,46,32,114,156,92,2,99,76,33,56,131,70,0,84,92,1,58,127,105,54,71,80,122,145,87,136,161

CATH classification: 1.25.40.10

Foldseek 3Di:
DVVLLVVLQVVLLVCLVVVVLVSNLVSLVVNDDLVPHDLSSLQSVLSSCCVVPVPVVSLVSLVSNCVVVVLDLSSLVVNLVSCLVVLVLVVNQVSLVSNCVVPVLDLVSLLSNLVSCLVVLVLVVSLVSLVSSCVNPVLQLVSLQSNLVSCVVVVNNVVNPVSNVVSVVSVVVPVVVVVVD

B-factor: mean 28.62, std 12.91, range [10.74, 90.41]

GO terms:
  GO:0110143 magnetosome (C, IDA)
  GO:0110146 magnetosome membrane (C, EXP)
  GO:0140923 magnetosome assembly (P, IMP)
  GO:0042802 identical protein binding (F, IPI)

Organism: Magnetospirillum gryphiswaldense (strain DSM 6361 / JCM 21280 / NBRC 15271 / MSR-1) (NCBI:txid431944)

Secondary structure (DSSP, 8-state):
-HHHHHHHHHHHHHHHHTT-HHHHHHHHTTT--SSS--HHHHHHHHHHHHHTT-HHHHHHHHHHHHHHSTT-HHHHHHHHHHHHHTT-HHHHHHHHHHHHHH-TT-HHHHHHHHHHHHHTT-HHHHHHHHHHHHHH-TT-HHHHHHHHHHHHHTT-HHHHHHHHHHHHHHHHHHHHHHHH-